Protein AF-U1RC58-F1 (afdb_monomer)

Solvent-accessible surface area (backbone atoms only — not comparable to full-atom values): 16727 Å² total; per-residue (Å²): 104,59,61,59,49,18,21,49,26,63,79,44,88,47,71,69,26,48,52,45,23,48,59,27,56,78,76,34,98,71,71,61,70,59,41,79,72,44,80,43,88,99,41,34,39,33,22,31,42,93,92,22,48,35,38,40,24,36,64,66,48,36,38,78,73,60,67,22,67,69,53,67,73,55,49,52,53,38,49,56,34,44,59,49,57,26,51,50,30,36,33,26,36,30,66,76,84,83,70,71,95,79,72,99,66,81,96,76,74,68,80,90,69,61,68,39,39,60,76,46,72,49,77,49,65,90,74,80,60,86,60,41,33,59,30,48,49,52,33,46,76,70,71,43,86,74,68,48,80,38,62,47,52,59,50,27,46,46,50,53,28,61,70,33,70,41,58,71,90,39,53,43,43,59,40,50,51,71,48,48,24,50,54,48,51,51,47,38,72,75,68,44,74,38,75,33,77,41,40,41,65,60,32,20,61,22,16,40,52,15,46,76,48,53,32,4,33,10,32,56,85,31,37,70,59,15,44,72,36,22,81,40,70,32,77,54,93,51,57,54,56,57,49,47,51,53,52,45,52,55,52,49,52,52,47,51,52,52,42,50,49,54,59,47,54,50,50,66,56,48,52,60,36,42,75,71,69,73,55,55,69,67,60,54,50,52,53,54,55,50,48,52,53,51,44,53,57,56,54,56,55,58,77,71,69,113

Nearest PDB structures (foldseek):
  7qbz-assembly1_A  TM=8.519E-01  e=1.017E-16  Sulfitobacter sp. NAS-14.1
  3sky-assembly1_A  TM=8.685E-01  e=1.017E-16  Archaeoglobus fulgidus DSM 4304
  5lbk-assembly2_B  TM=8.054E-01  e=1.986E-05  Arabidopsis thaliana
  7rd6-assembly1_A  TM=5.342E-01  e=5.001E-07  Saccharomyces cerevisiae
  5lbk-assembly1_A  TM=7.406E-01  e=3.124E-05  Arabidopsis thaliana

pLDDT: mean 86.18, std 12.68, range [33.38, 96.88]

InterPro domains:
  IPR001757 P-type ATPase [TIGR01494] (118-283)
  IPR023214 HAD superfamily [G3DSA:3.40.50.1000] (101-269)
  IPR023299 P-type ATPase, cytoplasmic domain N [G3DSA:3.40.1110.10] (1-100)
  IPR023299 P-type ATPase, cytoplasmic domain N [SSF81660] (2-129)
  IPR036412 HAD-like superfamily [SSF56784] (72-300)

Sequence (306 aa):
ALRLAGAVESASEHPVAAAITKAARERLDALPAVTGFSNHEGRGVSGTVEGRRVAVGRPGWLADEMGVEVPEALSAAVEEAQDSGATAVVVAVSAADTTDATDTVEAGADADKEPLQAVAVLVVRDTVRSSSRAAVAALRELGIRPVLLTGDNARAAEHVAAQVGIDAAEVRAEVLPTDKRDVVAALQAEGAVVGMVGDGVNDAAALAQAGTQGLGLAMGSGADVAIEAADITLVRTDLDAAVAAVRVSRATLRIIRQNLFWAFAYNVAAIPLAAAGLLNPMIAGAAMAASSVIVVTNSLRLRRAG

Foldseek 3Di:
DLLQLLQLLVPPPDPVSVVSVVVSVVVDVDRFHWAPWDDDPPFWIWTAGPLKTKIKGDPCCCVPPQVEDDDPVQVVVCVVLVLLVWHKIWMWIFDDPPPPPDDDDDPDDDSSPGRTYTDHIDTHDDDDDPCQLVLCVLCVVVVHQDAAEELGDLNNQVSVCVVNVHDSVRYHYNAFLVRLLVVLVVCVVVVDQDEDEDAEPSCLNNQLSSVVRHWREYELNGDPSSVVSGPYYDPDPDSVSVSLVVQLVVLQVVLVVVLVCLVVVLVVVVVVCVVVVNDDPVVNVVSVVVSVVVSVVSNCVSVVSD

Organism: NCBI:txid1227262

Mean predicted aligned error: 10.47 Å

Structure (mmCIF, N/CA/C/O backbone):
data_AF-U1RC58-F1
#
_entry.id   AF-U1RC58-F1
#
loop_
_atom_site.group_PDB
_atom_site.id
_atom_site.type_symbol
_atom_site.label_atom_id
_atom_site.label_alt_id
_atom_site.label_comp_id
_atom_site.label_asym_id
_atom_site.label_entity_id
_atom_site.label_seq_id
_atom_site.pdbx_PDB_ins_code
_atom_site.Cartn_x
_atom_site.Cartn_y
_atom_site.Cartn_z
_atom_site.occupancy
_atom_site.B_iso_or_equiv
_atom_site.auth_seq_id
_atom_site.auth_comp_id
_atom_site.auth_asym_id
_atom_site.auth_atom_id
_atom_site.pdbx_PDB_model_num
ATOM 1 N N . ALA A 1 1 ? -26.376 5.751 18.240 1.00 86.69 1 ALA A N 1
ATOM 2 C CA . ALA A 1 1 ? -25.081 5.101 18.535 1.00 86.69 1 ALA A CA 1
ATOM 3 C C . ALA A 1 1 ? -23.886 6.002 18.215 1.00 86.69 1 ALA A C 1
ATOM 5 O O . ALA A 1 1 ? -23.238 6.436 19.154 1.00 86.69 1 ALA A O 1
ATOM 6 N N . LEU A 1 2 ? -23.625 6.358 16.945 1.00 92.50 2 LEU A N 1
ATOM 7 C CA . LEU A 1 2 ? -22.418 7.115 16.553 1.00 92.50 2 LEU A CA 1
ATOM 8 C C . LEU A 1 2 ? -22.227 8.457 17.288 1.00 92.50 2 LEU A C 1
ATOM 10 O O . LEU A 1 2 ? -21.108 8.775 17.661 1.00 92.50 2 LEU A O 1
ATOM 14 N N . ARG A 1 3 ? -23.304 9.213 17.548 1.00 93.81 3 ARG A N 1
ATOM 15 C CA . ARG A 1 3 ? -23.253 10.459 18.341 1.00 93.81 3 ARG A CA 1
ATOM 16 C C . ARG A 1 3 ? -22.708 10.244 19.756 1.00 93.81 3 ARG A C 1
ATOM 18 O O . ARG A 1 3 ? -21.831 10.979 20.186 1.00 93.81 3 ARG A O 1
ATOM 25 N N 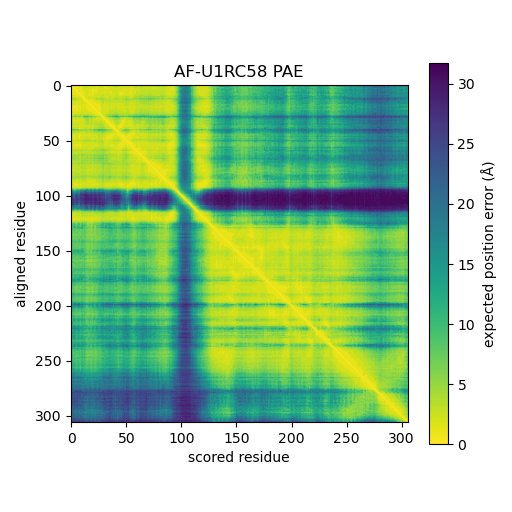. LEU A 1 4 ? -23.229 9.236 20.457 1.00 93.62 4 LEU A N 1
ATOM 26 C CA . LEU A 1 4 ? -22.849 8.916 21.837 1.00 93.62 4 LEU A CA 1
ATOM 27 C C . LEU A 1 4 ? -21.439 8.323 21.896 1.00 93.62 4 LEU A C 1
ATOM 29 O O . LEU A 1 4 ? -20.623 8.757 22.700 1.00 93.62 4 LEU A O 1
ATOM 33 N N . ALA A 1 5 ? -21.136 7.389 20.991 1.00 93.56 5 ALA A N 1
ATOM 34 C CA . ALA A 1 5 ? -19.808 6.799 20.878 1.00 93.56 5 ALA A CA 1
ATOM 35 C C . ALA A 1 5 ? -18.749 7.855 20.539 1.00 93.56 5 ALA A C 1
ATOM 37 O O . ALA A 1 5 ? -17.744 7.946 21.226 1.00 93.56 5 ALA A O 1
ATOM 38 N N . GLY A 1 6 ? -19.003 8.711 19.543 1.00 93.62 6 GLY A N 1
ATOM 39 C CA . GLY A 1 6 ? -18.095 9.796 19.173 1.00 93.62 6 GLY A CA 1
ATOM 40 C C . GLY A 1 6 ? -17.870 10.810 20.293 1.00 93.62 6 GLY A C 1
ATOM 41 O O . GLY A 1 6 ? -16.772 11.340 20.406 1.00 93.62 6 GLY A O 1
ATOM 42 N N . ALA A 1 7 ? -18.871 11.060 21.141 1.00 94.38 7 ALA A N 1
ATOM 43 C CA . ALA A 1 7 ? -18.716 11.918 22.312 1.00 94.38 7 ALA A CA 1
ATOM 44 C C . ALA A 1 7 ? -17.798 11.295 23.377 1.00 94.38 7 ALA A C 1
ATOM 46 O O . ALA A 1 7 ? -16.857 11.956 23.810 1.00 94.38 7 ALA A O 1
ATOM 47 N N . VAL A 1 8 ? -18.012 10.026 23.755 1.00 94.31 8 VAL A N 1
ATOM 48 C CA . VAL A 1 8 ? -17.144 9.338 24.733 1.00 94.31 8 VAL A CA 1
ATOM 49 C C . VAL A 1 8 ? -15.723 9.172 24.196 1.00 94.31 8 VAL A C 1
ATOM 51 O O . VAL A 1 8 ? -14.759 9.476 24.894 1.00 94.31 8 VAL A O 1
ATOM 54 N N . GLU A 1 9 ? -15.588 8.748 22.941 1.00 94.62 9 GLU A N 1
ATOM 55 C CA . GLU A 1 9 ? -14.293 8.527 22.288 1.00 94.62 9 GLU A CA 1
ATOM 56 C C . GLU A 1 9 ? -13.515 9.832 22.059 1.00 94.62 9 GLU A C 1
ATOM 58 O O . GLU A 1 9 ? -12.294 9.801 21.932 1.00 94.62 9 GLU A O 1
ATOM 63 N N . SER A 1 10 ? -14.176 10.998 22.071 1.00 93.19 10 SER A N 1
ATOM 64 C CA . SER A 1 10 ? -13.496 12.291 21.900 1.00 93.19 10 SER A CA 1
ATOM 65 C C . SER A 1 10 ? -12.534 12.650 23.037 1.00 93.19 10 SER A C 1
ATOM 67 O O . SER A 1 10 ? -11.681 13.518 22.849 1.00 93.19 10 SER A O 1
ATOM 69 N N . ALA A 1 11 ? -12.661 11.987 24.190 1.00 90.50 11 ALA A N 1
ATOM 70 C CA . ALA A 1 11 ? -11.767 12.126 25.337 1.00 90.50 11 ALA A CA 1
ATOM 71 C C . ALA A 1 11 ? -10.626 11.085 25.355 1.00 90.50 11 ALA A C 1
ATOM 73 O O . ALA A 1 11 ? -9.801 11.104 26.266 1.00 90.50 11 ALA A O 1
ATOM 74 N N . SER A 1 12 ? -10.568 10.182 24.370 1.00 90.56 12 SER A N 1
ATOM 75 C CA . SER A 1 12 ? -9.564 9.120 24.260 1.00 90.56 12 SER A CA 1
ATOM 76 C C . SER A 1 12 ? -8.507 9.445 23.203 1.00 90.56 12 SER A C 1
ATOM 78 O O . SER A 1 12 ? -8.809 9.966 22.131 1.00 90.5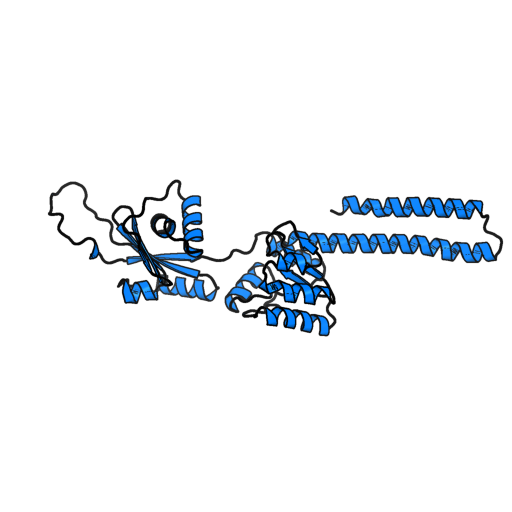6 12 SER A O 1
ATOM 80 N N . GLU A 1 13 ? -7.252 9.093 23.486 1.00 87.62 13 GLU A N 1
ATOM 81 C CA . GLU A 1 13 ? -6.116 9.280 22.568 1.00 87.62 13 GLU A CA 1
ATOM 82 C C . GLU A 1 13 ? -5.881 8.066 21.649 1.00 87.62 13 GLU A C 1
ATOM 84 O O . GLU A 1 13 ? -4.969 8.062 20.821 1.00 87.62 13 GLU A O 1
ATOM 89 N N . HIS A 1 14 ? -6.693 7.011 21.775 1.00 86.25 14 HIS A N 1
ATOM 90 C CA . HIS A 1 14 ? -6.504 5.783 21.007 1.00 86.25 14 HIS A CA 1
ATOM 91 C C . HIS A 1 14 ? -6.803 5.995 19.502 1.00 86.25 14 HIS A C 1
ATOM 93 O O . HIS A 1 14 ? -7.794 6.644 19.162 1.00 86.25 14 HIS A O 1
ATOM 99 N N . PRO A 1 15 ? -6.047 5.394 18.557 1.00 85.62 15 PRO A N 1
ATOM 100 C CA . PRO A 1 15 ? -6.290 5.569 17.116 1.00 85.62 15 PRO A CA 1
ATOM 101 C C . PRO A 1 15 ? -7.714 5.204 16.657 1.00 85.62 15 PRO A C 1
ATOM 103 O O . PRO A 1 15 ? -8.308 5.895 15.829 1.00 85.62 15 PRO A O 1
ATOM 106 N N . VAL A 1 16 ? -8.297 4.147 17.235 1.00 87.56 16 VAL A N 1
ATOM 107 C CA . VAL A 1 16 ? -9.701 3.749 16.990 1.00 87.56 16 VAL A CA 1
ATOM 108 C C . VAL A 1 16 ? -10.674 4.839 17.459 1.00 87.56 16 VAL A C 1
ATOM 110 O O . VAL A 1 16 ? -11.617 5.168 16.739 1.00 87.56 16 VAL A O 1
ATOM 113 N N . ALA A 1 17 ? -10.405 5.455 18.613 1.00 89.94 17 ALA A N 1
ATOM 114 C CA . ALA A 1 17 ? -11.200 6.550 19.157 1.00 89.94 17 ALA A CA 1
ATOM 115 C C . ALA A 1 17 ? -11.148 7.785 18.253 1.00 89.94 17 ALA A C 1
ATOM 117 O O . ALA A 1 17 ? -12.179 8.389 17.943 1.00 89.94 17 ALA A O 1
ATOM 118 N N . ALA A 1 18 ? -9.954 8.117 17.752 1.00 89.62 18 ALA A N 1
ATOM 119 C CA . ALA A 1 18 ? -9.755 9.204 16.802 1.00 89.62 18 ALA A CA 1
ATOM 120 C C . ALA A 1 18 ? -10.550 8.975 15.504 1.00 89.62 18 ALA A C 1
ATOM 122 O O . ALA A 1 18 ? -11.193 9.902 15.005 1.00 89.62 18 ALA A O 1
ATOM 123 N N . ALA A 1 19 ? -10.572 7.741 14.986 1.00 90.75 19 ALA A N 1
ATOM 124 C CA . ALA A 1 19 ? -11.346 7.383 13.799 1.00 90.75 19 ALA A CA 1
ATOM 125 C C . ALA A 1 19 ? -12.864 7.523 14.022 1.00 90.75 19 ALA A C 1
ATOM 127 O O . ALA A 1 19 ? -13.554 8.132 13.199 1.00 90.75 19 ALA A O 1
ATOM 128 N N . ILE A 1 20 ? -13.384 7.025 15.150 1.00 93.00 20 ILE A N 1
ATOM 129 C CA . ILE A 1 20 ? -14.810 7.134 15.506 1.00 93.00 20 ILE A CA 1
ATOM 130 C C . ILE A 1 20 ? -15.205 8.600 15.716 1.00 93.00 20 ILE A C 1
ATOM 132 O O . ILE A 1 20 ? -16.214 9.053 15.173 1.00 93.00 20 ILE A O 1
ATOM 136 N N . THR A 1 21 ? -14.390 9.362 16.447 1.00 93.06 21 THR A N 1
ATOM 137 C CA . THR A 1 21 ? -14.612 10.789 16.718 1.00 93.06 21 THR A CA 1
ATOM 138 C C . THR A 1 21 ? -14.623 11.602 15.428 1.00 93.06 21 THR A C 1
ATOM 140 O O . THR A 1 21 ? -15.511 12.433 15.230 1.00 93.06 21 THR A O 1
ATOM 143 N N . LYS A 1 22 ? -13.676 11.342 14.518 1.00 91.62 22 LYS A N 1
ATOM 144 C CA . LYS A 1 22 ? -13.635 11.975 13.195 1.00 91.62 22 LYS A CA 1
ATOM 145 C C . LYS A 1 22 ? -14.909 11.673 12.403 1.00 91.62 22 LYS A C 1
ATOM 147 O O . LYS A 1 22 ? -15.577 12.605 11.966 1.00 91.62 22 LYS A O 1
ATOM 152 N N . ALA A 1 23 ? -15.290 10.400 12.292 1.00 91.88 23 ALA A N 1
ATOM 153 C CA . ALA A 1 23 ? -16.496 9.993 11.570 1.00 91.88 23 ALA A CA 1
ATOM 154 C C . ALA A 1 23 ? -17.784 10.577 12.179 1.00 91.88 23 ALA A C 1
ATOM 156 O O . ALA A 1 23 ? -18.748 10.850 11.461 1.00 91.88 23 ALA A O 1
ATOM 157 N N . ALA A 1 24 ? -17.820 10.766 13.501 1.00 93.12 24 ALA A N 1
ATOM 158 C CA . ALA A 1 24 ? -18.938 11.401 14.181 1.00 93.12 24 ALA A CA 1
ATOM 159 C C . ALA A 1 24 ? -19.001 12.908 13.876 1.00 93.12 24 ALA A C 1
ATOM 161 O O . ALA A 1 24 ? -20.071 13.390 13.523 1.00 93.12 24 ALA A O 1
ATOM 162 N N . ARG A 1 25 ? -17.872 13.631 13.923 1.00 92.81 25 ARG A N 1
ATOM 163 C CA . ARG A 1 25 ? -17.791 15.068 13.579 1.00 92.81 25 ARG A CA 1
ATOM 164 C C . ARG A 1 25 ? -18.089 15.365 12.109 1.00 92.81 25 ARG A C 1
ATOM 166 O O . ARG A 1 25 ? -18.620 16.418 11.799 1.00 92.81 25 ARG A O 1
ATOM 173 N N . GLU A 1 26 ? -17.762 14.453 11.198 1.00 91.69 26 GLU A N 1
ATOM 174 C CA . GLU A 1 26 ? -18.082 14.620 9.772 1.00 91.69 26 GLU A CA 1
ATOM 175 C C . GLU A 1 26 ? -19.586 14.496 9.480 1.00 91.69 26 GLU A C 1
ATOM 177 O O . GLU A 1 26 ? -20.066 15.012 8.474 1.00 91.69 26 GLU A O 1
ATOM 182 N N . ARG A 1 27 ? -20.336 13.798 10.343 1.00 91.56 27 ARG A N 1
ATOM 183 C CA . ARG A 1 27 ? -21.776 13.539 10.167 1.00 91.56 27 ARG A CA 1
ATOM 184 C C . ARG A 1 27 ? -22.668 14.361 11.094 1.00 91.56 27 ARG A C 1
ATOM 186 O O . ARG A 1 27 ? -23.882 14.353 10.908 1.00 91.56 27 ARG A O 1
ATOM 193 N N . LEU A 1 28 ? -22.096 14.991 12.116 1.00 89.75 28 LEU A N 1
ATOM 194 C CA . LEU A 1 28 ? -22.812 15.693 13.177 1.00 89.75 28 LEU A CA 1
ATOM 195 C C . LEU A 1 28 ? -22.171 17.063 13.392 1.00 89.75 28 LEU A C 1
ATOM 197 O O . LEU A 1 28 ? -20.958 17.147 13.554 1.00 89.75 28 LEU A O 1
ATOM 201 N N . ASP A 1 29 ? -22.990 18.111 13.480 1.00 80.38 29 ASP A N 1
ATOM 202 C CA . ASP A 1 29 ? -22.503 19.487 13.648 1.00 80.38 29 ASP A CA 1
ATOM 203 C C . ASP A 1 29 ? -21.750 19.706 14.972 1.00 80.38 29 ASP A C 1
ATOM 205 O O . ASP A 1 29 ? -20.793 20.477 15.035 1.00 80.38 29 ASP A O 1
ATOM 209 N N . ALA A 1 30 ? -22.165 19.020 16.044 1.00 88.44 30 ALA A N 1
ATOM 210 C CA . ALA A 1 30 ? -21.524 19.089 17.353 1.00 88.44 30 ALA A CA 1
ATOM 211 C C . ALA A 1 30 ? -21.634 17.760 18.109 1.00 88.44 30 ALA A C 1
ATOM 213 O O . ALA A 1 30 ? -22.655 17.067 18.049 1.00 88.44 30 ALA A O 1
ATOM 214 N N . LEU A 1 31 ? -20.584 17.429 18.865 1.00 90.88 31 LEU A N 1
ATOM 215 C CA . LEU A 1 31 ? -20.596 16.304 19.795 1.00 90.88 31 LEU A CA 1
ATOM 216 C C . LEU A 1 31 ? -20.994 16.793 21.195 1.00 90.88 31 LEU A C 1
ATOM 218 O O . LEU A 1 31 ? -20.469 17.815 21.642 1.00 90.88 31 LEU A O 1
ATOM 222 N N . PRO A 1 32 ? -21.911 16.096 21.889 1.00 91.94 32 PRO A N 1
ATOM 223 C CA . PRO A 1 32 ? -22.248 16.421 23.270 1.00 91.94 32 PRO A CA 1
ATOM 224 C C . PRO A 1 32 ? -21.037 16.238 24.196 1.00 91.94 32 PRO A C 1
ATOM 226 O O . PRO A 1 32 ? -20.140 15.443 23.917 1.00 91.94 32 PRO A O 1
ATOM 229 N N . ALA A 1 33 ? -21.020 16.975 25.308 1.00 91.56 33 ALA A N 1
ATOM 230 C CA . ALA A 1 33 ? -19.973 16.843 26.313 1.00 91.56 33 ALA A CA 1
ATOM 231 C C . ALA A 1 33 ? -20.064 15.484 27.025 1.00 91.56 33 ALA A C 1
ATOM 233 O O . ALA A 1 33 ? -21.160 15.001 27.320 1.00 91.56 33 ALA A O 1
ATOM 234 N N . VAL A 1 34 ? -18.903 14.901 27.322 1.00 94.06 34 VAL A N 1
ATOM 235 C CA . VAL A 1 34 ? -18.779 13.700 28.150 1.00 94.06 34 VAL A CA 1
ATOM 236 C C . VAL A 1 34 ? -18.422 14.095 29.582 1.00 94.06 34 VAL A C 1
ATOM 238 O O . VAL A 1 34 ? -17.553 14.937 29.810 1.00 94.06 34 VAL A O 1
ATOM 241 N N . THR A 1 35 ? -19.089 13.485 30.557 1.00 92.56 35 THR A N 1
ATOM 242 C CA . THR A 1 35 ? -18.748 13.578 31.983 1.00 92.56 35 THR A CA 1
ATOM 243 C C . THR A 1 35 ? -18.430 12.189 32.528 1.00 92.56 35 THR A C 1
ATOM 245 O O . THR A 1 35 ? -18.830 11.183 31.946 1.00 92.56 35 THR A O 1
ATOM 248 N N . GLY A 1 36 ? -17.658 12.107 33.617 1.00 89.44 36 GLY A N 1
ATOM 249 C CA . GLY A 1 36 ? -17.302 10.814 34.219 1.00 89.44 36 GLY A CA 1
ATOM 250 C C . GLY A 1 36 ? -16.531 9.881 33.277 1.00 89.44 36 GLY A C 1
ATOM 251 O O . GLY A 1 36 ? -16.715 8.669 33.334 1.00 89.44 36 GLY A O 1
ATOM 252 N N . PHE A 1 37 ? -15.714 10.440 32.376 1.00 94.12 37 PHE A N 1
ATOM 253 C CA . PHE A 1 37 ? -14.909 9.650 31.448 1.00 94.12 37 PHE A CA 1
ATOM 254 C C . PHE A 1 37 ? -13.943 8.730 32.204 1.00 94.12 37 PHE A C 1
ATOM 256 O O . PHE A 1 37 ? -13.243 9.160 33.122 1.00 94.12 37 PHE A O 1
ATOM 263 N N . SER A 1 38 ? -13.886 7.474 31.776 1.00 93.38 38 SER A N 1
ATOM 264 C CA . SER A 1 38 ? -12.958 6.467 32.270 1.00 93.38 38 SER A CA 1
ATOM 265 C C . SER A 1 38 ? -12.400 5.665 31.099 1.00 93.38 38 SER A C 1
ATOM 267 O O . SER A 1 38 ? -13.147 5.195 30.235 1.00 93.38 38 SER A O 1
ATOM 269 N N . ASN A 1 39 ? -11.077 5.528 31.076 1.00 92.06 39 ASN A N 1
ATOM 270 C CA . ASN A 1 39 ? -10.353 4.730 30.098 1.00 92.06 39 ASN A CA 1
ATOM 271 C C . ASN A 1 39 ? -9.970 3.385 30.726 1.00 92.06 39 ASN A C 1
ATOM 273 O O . ASN A 1 39 ? -9.282 3.349 31.746 1.00 92.06 39 ASN A O 1
ATOM 277 N N . HIS A 1 40 ? -10.396 2.289 30.104 1.00 89.69 40 HIS A N 1
ATOM 278 C CA . HIS A 1 40 ? -10.090 0.926 30.522 1.00 89.69 40 HIS A CA 1
ATOM 279 C C . HIS A 1 40 ? -9.038 0.366 29.573 1.00 89.69 40 HIS A C 1
ATOM 281 O O . HIS A 1 40 ? -9.367 -0.159 28.506 1.00 89.69 40 HIS A O 1
ATOM 287 N N . GLU A 1 41 ? -7.769 0.502 29.961 1.00 83.19 41 GLU A N 1
ATOM 288 C CA . GLU A 1 41 ? -6.609 0.178 29.123 1.00 83.19 41 GLU A CA 1
ATOM 289 C C . GLU A 1 41 ? -6.758 -1.165 28.391 1.00 83.19 41 GLU A C 1
ATOM 291 O O . GLU A 1 41 ? -7.018 -2.211 28.989 1.00 83.19 41 GLU A O 1
ATOM 296 N N . GLY A 1 42 ? -6.635 -1.121 27.061 1.00 79.56 42 GLY A N 1
ATOM 297 C CA . GLY A 1 42 ? -6.714 -2.293 26.184 1.00 79.56 42 GLY A CA 1
ATOM 298 C C . GLY A 1 42 ? -8.112 -2.902 25.998 1.00 79.56 42 GLY A C 1
ATOM 299 O O . GLY A 1 42 ? -8.250 -3.854 25.224 1.00 79.56 42 GLY A O 1
ATOM 300 N N . ARG A 1 43 ? -9.148 -2.370 26.661 1.00 88.75 43 ARG A N 1
ATOM 301 C CA . ARG A 1 43 ? -10.503 -2.944 26.693 1.00 88.75 43 ARG A CA 1
ATOM 302 C C . ARG A 1 43 ? -11.565 -2.025 26.094 1.00 88.75 43 ARG A C 1
ATOM 304 O O . ARG A 1 43 ? -12.333 -2.480 25.242 1.00 88.75 43 ARG A O 1
ATOM 311 N N . GLY A 1 44 ? -11.590 -0.755 26.491 1.00 91.44 44 GLY A N 1
ATOM 312 C CA . GLY A 1 44 ? -12.593 0.203 26.029 1.00 91.44 44 GLY A CA 1
ATOM 313 C C . GLY A 1 44 ? -12.623 1.499 26.832 1.00 91.44 44 GLY A C 1
ATOM 314 O O . GLY A 1 44 ? -11.778 1.747 27.686 1.00 91.44 44 GLY A O 1
ATOM 315 N N . VAL A 1 45 ? -13.622 2.326 26.559 1.00 94.69 45 VAL A N 1
ATOM 316 C CA . VAL A 1 45 ? -13.880 3.594 27.241 1.00 94.69 45 VAL A CA 1
ATOM 317 C C . VAL A 1 45 ? -15.321 3.649 27.724 1.00 94.69 45 VAL A C 1
ATOM 319 O O . VAL A 1 45 ? -16.223 3.063 27.122 1.00 94.69 45 VAL A O 1
ATOM 322 N N . SER A 1 46 ? -15.556 4.373 28.811 1.00 94.75 46 SER A N 1
ATOM 323 C CA . SER A 1 46 ? -16.896 4.615 29.340 1.00 94.75 46 SER A CA 1
ATOM 324 C C . SER A 1 46 ? -17.060 6.056 29.801 1.00 94.75 46 SER A C 1
ATOM 326 O O . SER A 1 46 ? -16.092 6.700 30.196 1.00 94.75 46 SER A O 1
ATOM 328 N N . GLY A 1 47 ? -18.288 6.554 29.799 1.00 93.81 47 GLY A N 1
ATOM 329 C CA . GLY A 1 47 ? -18.629 7.858 30.352 1.00 93.81 47 GLY A CA 1
ATOM 330 C C . GLY A 1 47 ? -20.124 8.124 30.270 1.00 93.81 47 GLY A C 1
ATOM 331 O O . GLY A 1 47 ? -20.894 7.285 29.801 1.00 93.81 47 GLY A O 1
ATOM 332 N N . THR A 1 48 ? -20.530 9.308 30.703 1.00 92.81 48 THR A N 1
ATOM 333 C CA . THR A 1 48 ? -21.919 9.758 30.647 1.00 92.81 48 THR A CA 1
ATOM 334 C C . THR A 1 48 ? -22.061 10.838 29.587 1.00 92.81 48 THR A C 1
ATOM 336 O O . THR A 1 48 ? -21.314 11.816 29.567 1.00 92.81 48 THR A O 1
ATOM 339 N N . VAL A 1 49 ? -23.031 10.656 28.696 1.00 92.31 49 VAL A N 1
ATOM 340 C CA . VAL A 1 49 ? -23.340 11.577 27.602 1.00 92.31 49 VAL A CA 1
ATOM 341 C C . VAL A 1 49 ? -24.843 11.807 27.599 1.00 92.31 49 VAL A C 1
ATOM 343 O O . VAL A 1 49 ? -25.611 10.853 27.524 1.00 92.31 49 VAL A O 1
ATOM 346 N N . GLU A 1 50 ? -25.269 13.069 27.692 1.00 89.44 50 GLU A N 1
ATOM 347 C CA . GLU A 1 50 ? -26.698 13.442 27.723 1.00 89.44 50 GLU A CA 1
ATOM 348 C C . GLU A 1 50 ? -27.487 12.705 28.824 1.00 89.44 50 GLU A C 1
ATOM 350 O O . GLU A 1 50 ? -28.607 12.255 28.608 1.00 89.44 50 GLU A O 1
ATOM 355 N N . GLY A 1 51 ? -26.874 12.534 30.002 1.00 85.69 51 GLY A N 1
ATOM 356 C CA . GLY A 1 51 ?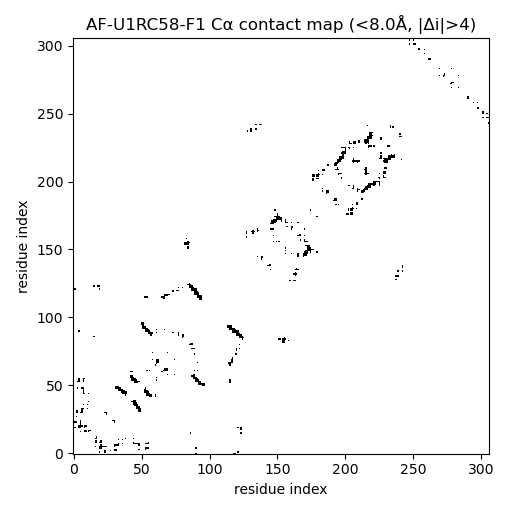 -27.481 11.831 31.139 1.00 85.69 51 GLY A CA 1
ATOM 357 C C . GLY A 1 51 ? -27.498 10.303 31.020 1.00 85.69 51 GLY A C 1
ATOM 358 O O . GLY A 1 51 ? -27.912 9.637 31.959 1.00 85.69 51 GLY A O 1
ATOM 359 N N . ARG A 1 52 ? -27.011 9.729 29.913 1.00 90.38 52 ARG A N 1
ATOM 360 C CA . ARG A 1 52 ? -26.977 8.277 29.685 1.00 90.38 52 ARG A CA 1
ATOM 361 C C . ARG A 1 52 ? -25.571 7.732 29.853 1.00 90.38 52 ARG A C 1
ATOM 363 O O . ARG A 1 52 ? -24.616 8.323 29.344 1.00 90.38 52 ARG A O 1
ATOM 370 N N . ARG A 1 53 ? -25.442 6.575 30.501 1.00 91.81 53 ARG A N 1
ATOM 371 C CA . ARG A 1 53 ? -24.166 5.854 30.566 1.00 91.81 53 ARG A CA 1
ATOM 372 C C . ARG A 1 53 ? -23.886 5.225 29.211 1.00 91.81 53 ARG A C 1
ATOM 374 O O . ARG A 1 53 ? -24.769 4.624 28.604 1.00 91.81 53 ARG A O 1
ATOM 381 N N . VAL A 1 54 ? -22.659 5.376 28.736 1.00 94.69 54 VAL A N 1
ATOM 382 C CA . VAL A 1 54 ? -22.196 4.885 27.441 1.00 94.69 54 VAL A CA 1
ATOM 383 C C . VAL A 1 54 ? -20.868 4.170 27.652 1.00 94.69 54 VAL A C 1
ATOM 385 O O . VAL A 1 54 ? -19.965 4.708 28.291 1.00 94.69 54 VAL A O 1
ATOM 388 N N . ALA A 1 55 ? -20.739 2.973 27.091 1.00 95.06 55 ALA A N 1
ATOM 389 C CA . ALA A 1 55 ? -19.493 2.221 27.034 1.00 95.06 55 ALA A CA 1
ATOM 390 C C . ALA A 1 55 ? -19.197 1.825 25.583 1.00 95.06 55 ALA A C 1
ATOM 392 O O . ALA A 1 55 ? -20.094 1.396 24.857 1.00 95.06 55 ALA A O 1
ATOM 393 N N . VAL A 1 56 ? -17.947 1.982 25.153 1.00 96.06 56 VAL A N 1
ATOM 394 C CA . VAL A 1 56 ? -17.471 1.576 23.826 1.00 96.06 56 VAL A CA 1
ATOM 395 C C . VAL A 1 56 ? -16.227 0.725 23.999 1.00 96.06 56 VAL A C 1
ATOM 397 O O . VAL A 1 56 ? -15.253 1.168 24.598 1.00 96.06 56 VAL A O 1
ATOM 400 N N . GLY A 1 57 ? -16.243 -0.511 23.509 1.00 94.19 57 GLY A N 1
ATOM 401 C CA . GLY A 1 57 ? -15.095 -1.392 23.696 1.00 94.19 57 GLY A CA 1
ATOM 402 C C . GLY A 1 57 ? -15.260 -2.785 23.116 1.00 94.19 57 GLY A C 1
ATOM 403 O O . GLY A 1 57 ? -16.142 -3.048 22.297 1.00 94.19 57 GLY A O 1
ATOM 404 N N . ARG A 1 58 ? -14.366 -3.686 23.526 1.00 92.56 58 ARG A N 1
ATOM 405 C CA . ARG A 1 58 ? -14.369 -5.085 23.086 1.00 92.56 58 ARG A CA 1
ATOM 406 C C . ARG A 1 58 ? -15.587 -5.837 23.647 1.00 92.56 58 ARG A C 1
ATOM 408 O O . ARG A 1 58 ? -15.937 -5.605 24.804 1.00 92.56 58 ARG A O 1
ATOM 415 N N . PRO A 1 59 ? -16.175 -6.789 22.893 1.00 89.81 59 PRO A N 1
ATOM 416 C CA . PRO A 1 59 ? -17.326 -7.564 23.362 1.00 89.81 59 PRO A CA 1
ATOM 417 C C . PRO A 1 59 ? -17.078 -8.283 24.692 1.00 89.81 59 PRO A C 1
ATOM 419 O O . PRO A 1 59 ? -17.919 -8.205 25.577 1.00 89.81 59 PRO A O 1
ATOM 422 N N . GLY A 1 60 ? -15.906 -8.914 24.858 1.00 88.62 60 GLY A N 1
ATOM 423 C CA . GLY A 1 60 ? -15.563 -9.635 26.092 1.00 88.62 60 GLY A CA 1
ATOM 424 C C . GLY A 1 60 ? -15.545 -8.730 27.323 1.00 88.62 60 GLY A C 1
ATOM 425 O O . GLY A 1 60 ? -16.159 -9.049 28.326 1.00 88.62 60 GLY A O 1
ATOM 426 N N . TRP A 1 61 ? -14.957 -7.533 27.222 1.00 93.00 61 TRP A N 1
ATOM 427 C CA . TRP A 1 61 ? -14.975 -6.567 28.329 1.00 93.00 61 TRP A CA 1
ATOM 428 C C . TRP A 1 61 ? -16.397 -6.123 28.695 1.00 93.00 61 TRP A C 1
ATOM 430 O O . TRP A 1 61 ? -16.742 -6.026 29.873 1.00 93.00 61 TRP A O 1
ATOM 440 N N . LEU A 1 62 ? -17.239 -5.874 27.690 1.00 91.81 62 LEU A N 1
ATOM 441 C CA . LEU A 1 62 ? -18.623 -5.484 27.932 1.00 91.81 62 LEU A CA 1
ATOM 442 C C . LEU A 1 62 ? -19.425 -6.604 28.608 1.00 91.81 62 LEU A C 1
ATOM 444 O O . LEU A 1 62 ? -20.183 -6.317 29.530 1.00 91.81 62 LEU A O 1
ATOM 448 N N . ALA A 1 63 ? -19.234 -7.854 28.190 1.00 89.44 63 ALA A N 1
ATOM 449 C CA . ALA A 1 63 ? -19.919 -9.003 28.772 1.00 89.44 63 ALA A CA 1
ATOM 450 C C . ALA A 1 63 ? -19.409 -9.333 30.184 1.00 89.44 63 ALA A C 1
ATOM 452 O O . ALA A 1 63 ? -20.203 -9.427 31.119 1.00 89.44 63 ALA A O 1
ATOM 453 N N . ASP A 1 64 ? -18.091 -9.455 30.344 1.00 87.56 64 ASP A N 1
ATOM 454 C CA . ASP A 1 64 ? -17.467 -10.005 31.549 1.00 87.56 64 ASP A CA 1
ATOM 455 C C . ASP A 1 64 ? -17.406 -8.995 32.703 1.00 87.56 64 ASP A C 1
ATOM 457 O O . ASP A 1 64 ? -17.511 -9.375 33.869 1.00 87.56 64 ASP A O 1
ATOM 461 N N . GLU A 1 65 ? -17.235 -7.703 32.400 1.00 87.56 65 GLU A N 1
ATOM 462 C CA . GLU A 1 65 ? -16.993 -6.671 33.419 1.00 87.56 65 GLU A CA 1
ATOM 463 C C . GLU A 1 65 ? -18.105 -5.631 33.515 1.00 87.56 65 GLU A C 1
ATOM 465 O O . GLU A 1 65 ? -18.375 -5.120 34.601 1.00 87.56 65 GLU A O 1
ATOM 470 N N . MET A 1 66 ? -18.764 -5.320 32.397 1.00 86.25 66 MET A N 1
ATOM 471 C CA . MET A 1 66 ? -19.850 -4.333 32.367 1.00 86.25 66 MET A CA 1
ATOM 472 C C . MET A 1 66 ? -21.243 -4.979 32.428 1.00 86.25 66 MET A C 1
ATOM 474 O O . MET A 1 66 ? -22.238 -4.255 32.482 1.00 86.25 66 MET A O 1
ATOM 478 N N . GLY A 1 67 ? -21.323 -6.317 32.430 1.00 87.19 67 GLY A N 1
ATOM 479 C CA . GLY A 1 67 ? -22.575 -7.075 32.526 1.00 87.19 67 GLY A CA 1
ATOM 480 C C . GLY A 1 67 ? -23.510 -6.888 31.328 1.00 87.19 67 GLY A C 1
ATOM 481 O O . GLY A 1 67 ? -24.726 -7.003 31.475 1.00 87.19 67 GLY A O 1
ATOM 482 N N . VAL A 1 68 ? -22.965 -6.548 30.159 1.00 91.06 68 VAL A N 1
ATOM 483 C CA . VAL A 1 68 ? -23.734 -6.287 28.939 1.00 91.06 68 VAL A CA 1
ATOM 484 C C . VAL A 1 68 ? -23.923 -7.576 28.159 1.00 91.06 68 VAL A C 1
ATOM 486 O O . VAL A 1 68 ? -22.968 -8.149 27.638 1.00 91.06 68 VAL A O 1
ATOM 489 N N . GLU A 1 69 ? -25.173 -7.988 27.990 1.00 91.25 69 GLU A N 1
ATOM 490 C CA . GLU A 1 69 ? -25.507 -9.047 27.045 1.00 91.25 69 GLU A CA 1
ATOM 491 C C . GLU A 1 69 ? -25.370 -8.514 25.610 1.00 91.25 69 GLU A C 1
ATOM 493 O O . GLU A 1 69 ? -26.004 -7.522 25.236 1.00 91.25 69 GLU A O 1
ATOM 498 N N . VAL A 1 70 ? -24.508 -9.148 24.809 1.00 89.25 70 VAL A N 1
ATOM 499 C CA . VAL A 1 70 ? -24.310 -8.810 23.394 1.00 89.25 70 VAL A CA 1
ATOM 500 C C . VAL A 1 70 ? -25.193 -9.737 22.552 1.00 89.25 70 VAL A C 1
ATOM 502 O O . VAL A 1 70 ? -24.915 -10.934 22.497 1.00 89.25 70 VAL A O 1
ATOM 505 N N . PRO A 1 71 ? -26.244 -9.224 21.881 1.00 92.81 71 PRO A N 1
ATOM 506 C CA . PRO A 1 71 ? -27.114 -10.039 21.039 1.00 92.81 71 PRO A CA 1
ATOM 507 C C . PRO A 1 71 ? -26.345 -10.775 19.939 1.00 92.81 71 PRO A C 1
ATOM 509 O O . PRO A 1 71 ? -25.403 -10.222 19.367 1.00 92.81 71 PRO A O 1
ATOM 512 N N . GLU A 1 72 ? -26.815 -11.968 19.566 1.00 91.12 72 GLU A N 1
ATOM 513 C CA . GLU A 1 72 ? -26.194 -12.823 18.539 1.00 91.12 72 GLU A CA 1
ATOM 514 C C . GLU A 1 72 ? -25.946 -12.074 17.221 1.00 91.12 72 GLU A C 1
ATOM 516 O O . GLU A 1 72 ? -24.875 -12.186 16.635 1.00 91.12 72 GLU A O 1
ATOM 521 N N . ALA A 1 73 ? -26.879 -11.211 16.803 1.00 92.38 73 ALA A N 1
ATOM 522 C CA . ALA A 1 73 ? -26.718 -10.388 15.605 1.00 92.38 73 ALA A CA 1
ATOM 523 C C . ALA A 1 73 ? -25.520 -9.418 15.683 1.00 92.38 73 ALA A C 1
ATOM 525 O O . ALA A 1 73 ? -24.845 -9.191 14.679 1.00 92.38 73 ALA A O 1
ATOM 526 N N . LEU A 1 74 ? -25.240 -8.840 16.859 1.00 93.12 74 LEU A N 1
ATOM 527 C CA . LEU A 1 74 ? -24.075 -7.971 17.052 1.00 93.12 74 LEU A CA 1
ATOM 528 C C . LEU A 1 74 ? -22.790 -8.792 17.196 1.00 93.12 74 LEU A C 1
ATOM 530 O O . LEU A 1 74 ? -21.759 -8.361 16.690 1.00 93.12 74 LEU A O 1
ATOM 534 N N . SER A 1 75 ? -22.852 -9.970 17.825 1.00 92.31 75 SER A N 1
ATOM 535 C CA . SER A 1 75 ? -21.709 -10.893 17.890 1.00 92.31 75 SER A CA 1
ATOM 536 C C . SER A 1 75 ? -21.280 -11.338 16.492 1.00 92.31 75 SER A C 1
ATOM 538 O O . SER A 1 75 ? -20.114 -11.194 16.138 1.00 92.31 75 SER A O 1
ATOM 540 N N . ALA A 1 76 ? -22.234 -11.753 15.654 1.00 92.94 76 ALA A N 1
ATOM 541 C CA . ALA A 1 76 ? -21.979 -12.135 14.267 1.00 92.94 76 ALA A CA 1
ATOM 542 C C . ALA A 1 76 ? -21.374 -10.979 13.451 1.00 92.94 76 ALA A C 1
ATOM 544 O O . ALA A 1 76 ? -20.433 -11.187 12.691 1.00 92.94 76 ALA A O 1
ATOM 545 N N . ALA A 1 77 ? -21.852 -9.744 13.645 1.00 92.75 77 ALA A N 1
ATOM 546 C CA . ALA A 1 77 ? -21.284 -8.569 12.980 1.00 92.75 77 ALA A CA 1
ATOM 547 C C . ALA A 1 77 ? -19.852 -8.242 13.449 1.00 92.75 77 ALA A C 1
ATOM 549 O O . ALA A 1 77 ? -19.040 -7.751 12.663 1.00 92.75 77 ALA A O 1
ATOM 550 N N . VAL A 1 78 ? -19.530 -8.495 14.723 1.00 92.38 78 VAL A N 1
ATOM 551 C CA . VAL A 1 78 ? -18.157 -8.373 15.232 1.00 92.38 78 VAL A CA 1
ATOM 552 C C . VAL A 1 78 ? -17.259 -9.435 14.608 1.00 92.38 78 VAL A C 1
ATOM 554 O O . VAL A 1 78 ? -16.181 -9.087 14.132 1.00 92.38 78 VAL A O 1
ATOM 557 N N . GLU A 1 79 ? -17.705 -10.690 14.579 1.00 90.75 79 GLU A N 1
ATOM 558 C CA . GLU A 1 79 ? -16.968 -11.798 13.969 1.00 90.75 79 GLU A CA 1
ATOM 559 C C . GLU A 1 79 ? -16.717 -11.538 12.481 1.00 90.75 79 GLU A C 1
ATOM 561 O O . GLU A 1 79 ? -15.571 -11.564 12.052 1.00 90.75 79 GLU A O 1
ATOM 566 N N . GLU A 1 80 ? -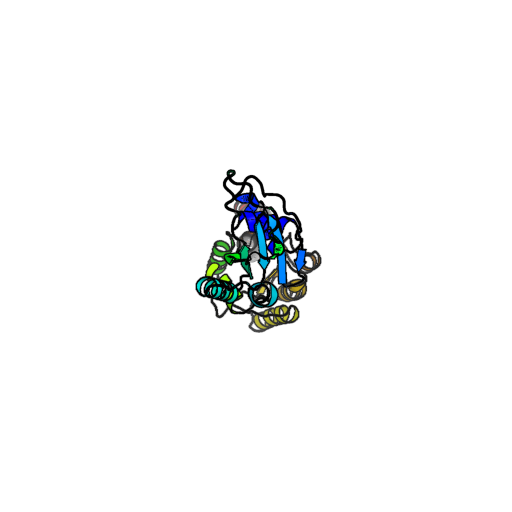17.732 -11.148 11.706 1.00 88.81 80 GLU A N 1
ATOM 567 C CA . GLU A 1 80 ? -17.587 -10.815 10.279 1.00 88.81 80 GLU A CA 1
ATOM 568 C C . GLU A 1 80 ? -16.583 -9.666 10.041 1.00 88.81 80 GLU A C 1
ATOM 570 O O . GLU A 1 80 ? -15.752 -9.687 9.119 1.00 88.81 80 GLU A O 1
ATOM 575 N N . ALA A 1 81 ? -16.625 -8.639 10.891 1.00 88.56 81 ALA A N 1
ATOM 576 C CA . ALA A 1 81 ? -15.697 -7.522 10.810 1.00 88.56 81 ALA A CA 1
ATOM 577 C C . ALA A 1 81 ? -14.256 -7.943 11.146 1.00 88.56 81 ALA A C 1
ATOM 579 O O . ALA A 1 81 ? -13.327 -7.570 10.426 1.00 88.56 81 ALA A O 1
ATOM 580 N N . GLN A 1 82 ? -14.064 -8.737 12.198 1.00 85.38 82 GLN A N 1
ATOM 581 C CA . GLN A 1 82 ? -12.752 -9.245 12.607 1.00 85.38 82 GLN A CA 1
ATOM 582 C C . GLN A 1 82 ? -12.186 -10.240 11.591 1.00 85.38 82 GLN A C 1
ATOM 584 O O . GLN A 1 82 ? -11.004 -10.173 11.252 1.00 85.38 82 GLN A O 1
ATOM 589 N N . ASP A 1 83 ? -13.043 -11.091 11.031 1.00 82.56 83 ASP A N 1
ATOM 590 C CA . ASP A 1 83 ? -12.707 -12.066 10.000 1.00 82.56 83 ASP A CA 1
ATOM 591 C C . ASP A 1 83 ? -12.210 -11.402 8.719 1.00 82.56 83 ASP A C 1
ATOM 593 O O . ASP A 1 83 ? -11.398 -11.973 8.000 1.00 82.56 83 ASP A O 1
ATOM 597 N N . SER A 1 84 ? -12.652 -10.179 8.444 1.00 79.50 84 SER A N 1
ATOM 598 C CA . SER A 1 84 ? -12.164 -9.378 7.323 1.00 79.50 84 SER A CA 1
ATOM 599 C C . SER A 1 84 ? -10.999 -8.455 7.700 1.00 79.50 84 SER A C 1
ATOM 601 O O . SER A 1 84 ? -10.595 -7.631 6.880 1.00 79.50 84 SER A O 1
ATOM 603 N N . GLY A 1 85 ? -10.454 -8.558 8.917 1.00 79.06 85 GLY A N 1
ATOM 604 C CA . GLY A 1 85 ? -9.313 -7.770 9.392 1.00 79.06 85 GLY A CA 1
ATOM 605 C C . GLY A 1 85 ? -9.642 -6.372 9.906 1.00 79.06 85 GLY A C 1
ATOM 606 O O . GLY A 1 85 ? -8.731 -5.590 10.168 1.00 79.06 85 GLY A O 1
ATOM 607 N N . ALA A 1 86 ? -10.921 -6.018 10.027 1.00 86.56 86 ALA A N 1
ATOM 608 C CA . ALA A 1 86 ? -11.308 -4.753 10.630 1.00 86.56 86 ALA A CA 1
ATOM 609 C C . ALA A 1 86 ? -11.310 -4.844 12.161 1.00 86.56 86 ALA A C 1
ATOM 611 O O . ALA A 1 86 ? -11.517 -5.899 12.758 1.00 86.56 86 ALA A O 1
ATOM 612 N N . THR A 1 87 ? -11.126 -3.699 12.810 1.00 88.19 87 THR A N 1
ATOM 613 C CA . THR A 1 87 ? -11.339 -3.578 14.251 1.00 88.19 87 THR A CA 1
ATOM 614 C C . THR A 1 87 ? -12.812 -3.294 14.508 1.00 88.19 87 THR A C 1
ATOM 616 O O . THR A 1 87 ? -13.335 -2.287 14.039 1.00 88.19 87 TH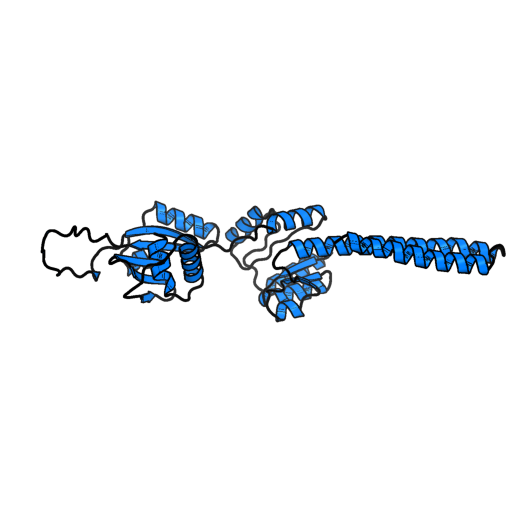R A O 1
ATOM 619 N N . ALA A 1 88 ? -13.483 -4.153 15.269 1.00 91.94 88 ALA A N 1
ATOM 620 C CA . ALA A 1 88 ? -14.868 -3.952 15.679 1.00 91.94 88 ALA A CA 1
ATOM 621 C C . ALA A 1 88 ? -14.958 -3.669 17.182 1.00 91.94 88 ALA A C 1
ATOM 623 O O . ALA A 1 88 ? -14.395 -4.405 17.994 1.00 91.94 88 ALA A O 1
ATOM 624 N N . VAL A 1 89 ? -15.680 -2.608 17.542 1.00 94.25 89 VAL A N 1
ATOM 625 C CA . VAL A 1 89 ? -16.023 -2.265 18.929 1.00 94.25 89 VAL A CA 1
ATOM 626 C C . VAL A 1 89 ? -17.535 -2.193 19.081 1.00 94.25 89 VAL A C 1
ATOM 628 O O . VAL A 1 89 ? -18.246 -1.763 18.174 1.00 94.25 89 VAL A O 1
ATOM 631 N N . VAL A 1 90 ? -18.043 -2.620 20.227 1.00 96.19 90 VAL A N 1
ATOM 632 C CA . VAL A 1 90 ? -19.471 -2.600 20.546 1.00 96.19 90 VAL A CA 1
ATOM 633 C C . VAL A 1 90 ? -19.774 -1.341 21.351 1.00 96.19 90 VAL A C 1
ATOM 635 O O . VAL A 1 90 ? -18.998 -0.944 22.218 1.00 96.19 90 VAL A O 1
ATOM 638 N N . VAL A 1 91 ? -20.905 -0.709 21.051 1.00 96.69 91 VAL A N 1
ATOM 639 C CA . VAL A 1 91 ? -21.439 0.443 21.779 1.00 96.69 91 VAL A CA 1
ATOM 640 C C . VAL A 1 91 ? -22.577 -0.045 22.658 1.00 96.69 91 VAL A C 1
ATOM 642 O O . VAL A 1 91 ? -23.569 -0.565 22.143 1.00 96.69 91 VAL A O 1
ATOM 645 N N . ALA A 1 92 ? -22.456 0.169 23.962 1.00 95.62 92 ALA A N 1
ATOM 646 C CA . ALA A 1 92 ? -23.490 -0.107 24.942 1.00 95.62 92 ALA A CA 1
ATOM 647 C C . ALA A 1 92 ? -23.979 1.190 25.593 1.00 95.62 92 ALA A C 1
ATOM 649 O O . ALA A 1 92 ? -23.185 2.094 25.858 1.00 95.62 92 ALA A O 1
ATOM 650 N N . VAL A 1 93 ? -25.289 1.308 25.813 1.00 94.50 93 VAL A N 1
ATOM 651 C CA . VAL A 1 93 ? -25.916 2.520 26.363 1.00 94.50 93 VAL A CA 1
ATOM 652 C C . VAL A 1 93 ? -26.975 2.137 27.394 1.00 94.50 93 VAL A C 1
ATOM 654 O O . VAL A 1 93 ? -27.675 1.146 27.199 1.00 94.50 93 VAL A O 1
ATOM 657 N N . SER A 1 94 ? -27.115 2.917 28.468 1.00 91.94 94 SER A N 1
ATOM 658 C CA . SER A 1 94 ? -28.220 2.760 29.422 1.00 91.94 94 SER A CA 1
ATOM 659 C C . SER A 1 94 ? -29.548 3.225 28.812 1.00 91.94 94 SER A C 1
ATOM 661 O O . SER A 1 94 ? -29.578 3.898 27.767 1.00 91.94 94 SER A O 1
ATOM 663 N N . ALA A 1 95 ? -30.666 2.865 29.441 1.00 80.94 95 ALA A N 1
ATOM 664 C CA . ALA A 1 95 ? -31.966 3.403 29.059 1.00 80.94 95 ALA A CA 1
ATOM 665 C C . ALA A 1 95 ? -31.948 4.944 29.132 1.00 80.94 95 ALA A C 1
ATOM 667 O O . ALA A 1 95 ? -31.123 5.549 29.813 1.00 80.94 95 ALA A O 1
ATOM 668 N N . ALA A 1 96 ? -32.783 5.600 28.324 1.00 65.25 96 ALA A N 1
ATOM 669 C CA . ALA A 1 96 ? -32.996 7.029 28.509 1.00 65.25 96 ALA A CA 1
ATOM 670 C C . ALA A 1 96 ? -33.921 7.202 29.713 1.00 65.25 96 ALA A C 1
ATOM 672 O O . ALA A 1 96 ? -34.935 6.509 29.789 1.00 65.25 96 ALA A O 1
ATOM 673 N N . ASP A 1 97 ? -33.578 8.126 30.602 1.00 51.59 97 ASP A N 1
ATOM 674 C CA . ASP A 1 97 ? -34.430 8.534 31.709 1.00 51.59 97 ASP A CA 1
ATOM 675 C C . ASP A 1 97 ? -35.692 9.184 31.109 1.00 51.59 97 ASP A C 1
ATOM 677 O O . ASP A 1 97 ? -35.707 10.363 30.753 1.00 51.59 97 ASP A O 1
ATOM 681 N N . THR A 1 98 ? -36.742 8.396 30.863 1.00 41.09 98 THR A N 1
ATOM 682 C CA . THR A 1 98 ? -38.077 8.912 30.536 1.00 41.09 98 THR A CA 1
ATOM 683 C C . THR A 1 98 ? -38.699 9.462 31.810 1.00 41.09 98 THR A C 1
ATOM 685 O O . THR A 1 98 ? -39.672 8.923 32.329 1.00 41.09 98 THR A O 1
ATOM 688 N N . THR A 1 99 ? -38.126 10.540 32.328 1.00 39.84 99 THR A N 1
ATOM 689 C CA . THR A 1 99 ? -38.828 11.451 33.220 1.00 39.84 99 THR A CA 1
ATOM 690 C C . THR A 1 99 ? -39.324 12.613 32.371 1.00 39.84 99 THR A C 1
ATOM 692 O O . THR A 1 99 ? -38.731 13.688 32.296 1.00 39.84 99 THR A O 1
ATOM 695 N N . ASP A 1 100 ? -40.453 12.371 31.695 1.00 35.53 100 ASP A N 1
ATOM 696 C CA . ASP A 1 100 ? -41.354 13.462 31.340 1.00 35.53 100 ASP A CA 1
ATOM 697 C C . ASP A 1 100 ? -41.605 14.265 32.619 1.00 35.53 100 ASP A C 1
ATOM 699 O O . ASP A 1 100 ? -41.923 13.721 33.679 1.00 35.53 100 ASP A O 1
ATOM 703 N N . ALA A 1 101 ? -41.383 15.570 32.522 1.00 39.34 101 ALA A N 1
ATOM 704 C CA . ALA A 1 101 ? -41.455 16.517 33.615 1.00 39.34 101 ALA A CA 1
ATOM 705 C C . ALA A 1 101 ? -42.898 16.703 34.118 1.00 39.34 101 ALA A C 1
ATOM 707 O O . ALA A 1 101 ? -43.496 17.744 33.886 1.00 39.34 101 ALA A O 1
ATOM 708 N N . THR A 1 102 ? -43.442 15.712 34.817 1.00 3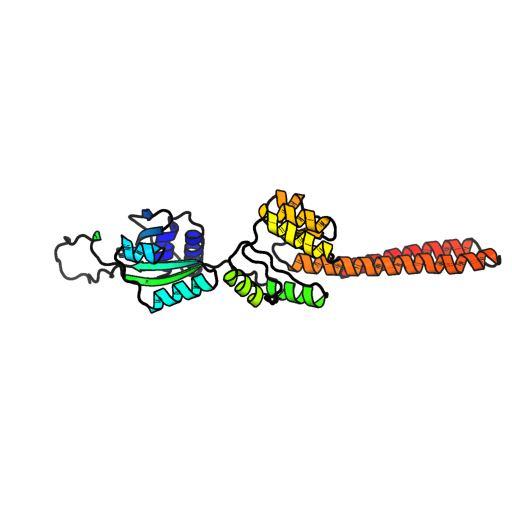4.94 102 THR A N 1
ATOM 709 C CA . THR A 1 102 ? -44.586 15.814 35.736 1.00 34.94 102 THR A CA 1
ATOM 710 C C . THR A 1 102 ? -44.662 14.514 36.525 1.00 34.94 102 THR A C 1
ATOM 712 O O . THR A 1 102 ? -45.455 13.641 36.210 1.00 34.94 102 THR A O 1
ATOM 715 N N . ASP A 1 103 ? -43.762 14.345 37.485 1.00 33.38 103 ASP A N 1
ATOM 716 C CA . ASP A 1 103 ? -44.116 13.912 38.836 1.00 33.38 103 ASP A CA 1
ATOM 717 C C . ASP A 1 103 ? -42.836 13.845 39.664 1.00 33.38 103 ASP A C 1
ATOM 719 O O . ASP A 1 103 ? -41.861 13.174 39.333 1.00 33.38 103 ASP A O 1
ATOM 723 N N . THR A 1 104 ? -42.824 14.617 40.745 1.00 38.22 104 THR A N 1
ATOM 724 C CA . THR A 1 104 ? -41.799 14.572 41.780 1.00 38.22 104 THR A CA 1
ATOM 725 C C . THR A 1 104 ? -41.826 13.198 42.439 1.00 38.22 104 THR A C 1
ATOM 727 O O . THR A 1 104 ? -42.570 12.985 43.396 1.00 38.22 104 THR A O 1
ATOM 730 N N . VAL A 1 105 ? -41.014 12.274 41.934 1.00 36.62 105 VAL A N 1
ATOM 731 C CA . VAL A 1 105 ? -40.614 11.067 42.654 1.00 36.62 105 VAL A CA 1
ATOM 732 C C . VAL A 1 105 ? -39.116 11.157 42.897 1.00 36.62 105 VAL A C 1
ATOM 734 O O . VAL A 1 105 ? -38.339 11.585 42.049 1.00 36.62 105 VAL A O 1
ATOM 737 N N . GLU A 1 106 ? -38.761 10.854 44.133 1.00 34.03 106 GLU A N 1
ATOM 738 C CA . GLU A 1 106 ? -37.468 11.042 44.768 1.00 34.03 106 GLU A CA 1
ATOM 739 C C . GLU A 1 106 ? -36.286 10.624 43.879 1.00 34.03 106 GLU A C 1
ATOM 741 O O . GLU A 1 106 ? -36.128 9.460 43.511 1.00 34.03 106 GLU A O 1
ATOM 746 N N . ALA A 1 107 ? -35.414 11.594 43.586 1.00 36.00 107 ALA A N 1
ATOM 747 C CA . ALA A 1 107 ? -34.081 11.373 43.040 1.00 36.00 107 ALA A CA 1
ATOM 748 C C . ALA A 1 107 ? -33.234 10.616 44.078 1.00 36.00 107 ALA A C 1
ATOM 750 O O . ALA A 1 107 ? -32.530 11.208 44.894 1.00 36.00 107 ALA A O 1
ATOM 751 N N . GLY A 1 108 ? -33.375 9.293 44.083 1.00 37.25 108 GLY A N 1
ATOM 752 C CA . GLY A 1 108 ? -32.712 8.384 45.015 1.00 37.25 108 GLY A CA 1
ATOM 753 C C . GLY A 1 108 ? -32.366 7.026 44.406 1.00 37.25 108 GLY A C 1
ATOM 754 O O . GLY A 1 108 ? -32.133 6.076 45.150 1.00 37.25 108 GLY A O 1
ATOM 755 N N . ALA A 1 109 ? -32.331 6.909 43.076 1.00 39.75 109 ALA A N 1
ATOM 756 C CA . ALA A 1 109 ? -31.855 5.713 42.394 1.00 39.75 109 ALA A CA 1
ATOM 757 C C . ALA A 1 109 ? -30.444 5.958 41.846 1.00 39.75 109 ALA A C 1
ATOM 759 O O . ALA A 1 109 ? -30.213 6.820 41.006 1.00 39.75 109 ALA A O 1
ATOM 760 N N . ASP A 1 110 ? -29.505 5.200 42.394 1.00 46.94 110 ASP A N 1
ATOM 761 C CA . ASP A 1 110 ? -28.106 5.047 42.008 1.00 46.94 110 ASP A CA 1
ATOM 762 C C . ASP A 1 110 ? -27.958 4.969 40.470 1.00 46.94 110 ASP A C 1
ATOM 764 O O . ASP A 1 110 ? -28.161 3.906 39.880 1.00 46.94 110 ASP A O 1
ATOM 768 N N . ALA A 1 111 ? -27.637 6.086 39.802 1.00 48.81 111 ALA A N 1
ATOM 769 C CA . ALA A 1 111 ? -27.475 6.148 38.340 1.00 48.81 111 ALA A CA 1
ATOM 770 C C . ALA A 1 111 ? -26.419 5.145 37.816 1.00 48.81 111 ALA A C 1
ATOM 772 O O . ALA A 1 111 ? -26.413 4.782 36.640 1.00 48.81 111 ALA A O 1
ATOM 773 N N . ASP A 1 112 ? -25.566 4.630 38.707 1.00 52.28 112 ASP A N 1
ATOM 774 C CA . ASP A 1 112 ? -24.590 3.573 38.445 1.00 52.28 112 ASP A CA 1
ATOM 775 C C . ASP A 1 112 ? -25.192 2.160 38.288 1.00 52.28 112 ASP A C 1
ATOM 777 O O . ASP A 1 112 ? -24.476 1.239 37.882 1.00 52.28 112 ASP A O 1
ATOM 781 N N . LYS A 1 113 ? -26.495 1.961 38.540 1.00 57.94 113 LYS A N 1
ATOM 782 C CA . LYS A 1 113 ? -27.159 0.641 38.485 1.00 57.94 113 LYS A CA 1
ATOM 783 C C . LYS A 1 113 ? -28.032 0.382 37.260 1.00 57.94 113 LYS A C 1
ATOM 785 O O . LYS A 1 113 ? -28.542 -0.730 37.132 1.00 57.94 113 LYS A O 1
ATOM 790 N N . GLU A 1 114 ? -28.205 1.342 36.353 1.00 68.69 114 GLU A N 1
ATOM 791 C CA . GLU A 1 114 ? -28.939 1.047 35.120 1.00 68.69 114 GLU A CA 1
ATOM 792 C C . GLU A 1 114 ? -28.146 0.097 34.209 1.00 68.69 114 GLU A C 1
ATOM 794 O O . GLU A 1 114 ? -26.971 0.370 33.920 1.00 68.69 114 GLU A O 1
ATOM 799 N N . PRO A 1 115 ? -28.770 -1.000 33.732 1.00 83.12 115 PRO A N 1
ATOM 800 C CA . PRO A 1 115 ? -28.102 -1.955 32.867 1.00 83.12 115 PRO A CA 1
ATOM 801 C C . PRO A 1 115 ? -27.792 -1.317 31.512 1.00 83.12 115 PRO A C 1
ATOM 803 O O . PRO A 1 115 ? -28.643 -0.702 30.865 1.00 83.12 115 PRO A O 1
ATOM 806 N N . LEU A 1 116 ? -26.550 -1.487 31.074 1.00 90.38 116 LEU A N 1
ATOM 807 C CA . LEU A 1 116 ? -26.114 -1.116 29.737 1.00 90.38 116 LEU A CA 1
ATOM 808 C C . LEU A 1 116 ? -26.629 -2.152 28.729 1.00 90.38 116 LEU A C 1
ATOM 810 O O . LEU A 1 116 ? -26.513 -3.356 28.946 1.00 90.38 116 LEU A O 1
ATOM 814 N N . GLN A 1 117 ? -27.159 -1.688 27.600 1.00 92.94 117 GLN A N 1
ATOM 815 C CA . GLN A 1 117 ? -27.597 -2.546 26.499 1.00 92.94 117 GLN A CA 1
ATOM 816 C C . GLN A 1 117 ? -26.709 -2.322 25.281 1.00 92.94 117 GLN A C 1
ATOM 818 O O . GLN A 1 117 ? -26.475 -1.175 24.895 1.00 92.94 117 GLN A O 1
ATOM 823 N N . ALA A 1 118 ? -26.224 -3.396 24.655 1.00 94.12 118 ALA A N 1
ATOM 824 C CA . ALA A 1 118 ? -25.483 -3.307 23.400 1.00 94.12 118 ALA A CA 1
ATOM 825 C C . ALA A 1 118 ? -26.420 -2.854 22.266 1.00 94.12 118 ALA A C 1
ATOM 827 O O . ALA A 1 118 ? -27.396 -3.527 21.944 1.00 94.12 118 ALA A O 1
ATOM 828 N N . VAL A 1 119 ? -26.125 -1.703 21.655 1.00 94.69 119 VAL A N 1
ATOM 829 C CA . VAL A 1 119 ? -27.000 -1.064 20.653 1.00 94.69 119 VAL A CA 1
ATOM 830 C C . VAL A 1 119 ? -26.404 -1.014 19.249 1.00 94.69 119 VAL A C 1
ATOM 832 O O . VAL A 1 119 ? -27.139 -0.781 18.292 1.00 94.69 119 VAL A O 1
ATOM 835 N N . ALA A 1 120 ? -25.083 -1.158 19.100 1.00 95.50 120 ALA A N 1
ATOM 836 C CA . ALA A 1 120 ? -24.422 -1.110 17.796 1.00 95.50 120 ALA A CA 1
ATOM 837 C C . ALA A 1 120 ? -23.012 -1.709 17.827 1.00 95.50 120 ALA A C 1
ATOM 839 O O . ALA A 1 120 ? -22.362 -1.723 18.869 1.00 95.50 120 ALA A O 1
ATOM 840 N N . VAL A 1 121 ? -22.514 -2.088 16.649 1.00 95.44 121 VAL A N 1
ATOM 841 C CA . VAL A 1 121 ? -21.094 -2.354 16.384 1.00 95.44 121 VAL A CA 1
ATOM 842 C C . VAL A 1 121 ? -20.548 -1.220 15.519 1.00 95.44 121 VAL A C 1
ATOM 844 O O . VAL A 1 121 ? -21.166 -0.835 14.525 1.00 95.44 121 VAL A O 1
ATOM 847 N N . LEU A 1 122 ? -19.397 -0.671 15.893 1.00 94.44 122 LEU A N 1
ATOM 848 C CA . LEU A 1 122 ? -18.622 0.249 15.071 1.00 94.44 122 LEU A CA 1
ATOM 849 C C . LEU A 1 122 ? -17.422 -0.500 14.507 1.00 94.44 122 LEU A C 1
ATOM 851 O O . LEU A 1 122 ? -16.593 -1.017 15.253 1.00 94.44 122 LEU A O 1
ATOM 855 N N . VAL A 1 123 ? -17.341 -0.538 13.181 1.00 92.75 123 VAL A N 1
ATOM 856 C CA . VAL A 1 123 ? -16.259 -1.190 12.449 1.00 92.75 123 VAL A CA 1
ATOM 857 C C . VAL A 1 123 ? -15.306 -0.120 11.933 1.00 92.75 123 VAL A C 1
ATOM 859 O O . VAL A 1 123 ? -15.697 0.753 11.157 1.00 92.75 123 VAL A O 1
ATOM 862 N N . VAL A 1 124 ? -14.056 -0.190 12.372 1.00 89.12 124 VAL A N 1
ATOM 863 C CA . VAL A 1 124 ? -12.958 0.677 11.950 1.00 89.12 124 VAL A CA 1
ATOM 864 C C . VAL A 1 124 ? -12.001 -0.144 11.100 1.00 89.12 124 VAL A C 1
ATOM 866 O O . VAL A 1 124 ? -11.524 -1.200 11.514 1.00 89.12 124 VAL A O 1
ATOM 869 N N . ARG A 1 125 ? -11.727 0.341 9.892 1.00 84.50 125 ARG A N 1
ATOM 870 C CA . ARG A 1 125 ? -10.865 -0.325 8.919 1.00 84.50 125 ARG A CA 1
ATOM 871 C C . ARG A 1 125 ? -9.914 0.689 8.307 1.00 84.50 125 ARG A C 1
ATOM 873 O O . ARG A 1 125 ? -10.323 1.821 8.050 1.00 84.50 125 ARG A O 1
ATOM 880 N N . ASP A 1 126 ? -8.696 0.253 8.015 1.00 78.62 126 ASP A N 1
ATOM 881 C CA . ASP A 1 126 ? -7.857 0.983 7.078 1.00 78.62 126 ASP A CA 1
ATOM 882 C C . ASP A 1 126 ? -8.449 0.894 5.662 1.00 78.62 126 ASP A C 1
ATOM 884 O O . ASP A 1 126 ? -8.733 -0.185 5.132 1.00 78.62 126 ASP A O 1
ATOM 888 N N . THR A 1 127 ? -8.737 2.045 5.067 1.00 79.94 127 THR A N 1
ATOM 889 C CA . THR A 1 127 ? -9.398 2.103 3.766 1.00 79.94 127 THR A CA 1
ATOM 890 C C . THR A 1 127 ? -8.364 2.123 2.662 1.00 79.94 127 THR A C 1
ATOM 892 O O . THR A 1 127 ? -7.517 3.015 2.605 1.00 79.94 127 THR A O 1
ATOM 895 N N . VAL A 1 128 ? -8.511 1.208 1.708 1.00 86.81 128 VAL A N 1
ATOM 896 C CA . VAL A 1 128 ? -7.758 1.263 0.459 1.00 86.81 128 VAL A CA 1
ATOM 897 C C . VAL A 1 128 ? -8.004 2.613 -0.220 1.00 86.81 128 VAL A C 1
ATOM 899 O O . VAL A 1 128 ? -9.146 3.048 -0.386 1.00 86.81 128 VAL A O 1
ATOM 902 N N . ARG A 1 129 ? -6.924 3.278 -0.641 1.00 86.75 129 ARG A N 1
ATOM 903 C CA . ARG A 1 129 ? -7.013 4.540 -1.385 1.00 86.75 129 ARG A CA 1
ATOM 904 C C . ARG A 1 129 ? -7.805 4.332 -2.676 1.00 86.75 129 ARG A C 1
ATOM 906 O O . ARG A 1 129 ? -7.622 3.341 -3.381 1.00 86.75 129 ARG A O 1
ATOM 913 N N . SER A 1 130 ? -8.652 5.298 -3.021 1.00 86.94 130 SER A N 1
ATOM 914 C CA . SER A 1 130 ? -9.549 5.202 -4.182 1.00 86.94 130 SER A CA 1
ATOM 915 C C . SER A 1 130 ? -8.814 4.982 -5.511 1.00 86.94 130 SER A C 1
ATOM 917 O O . SER A 1 130 ? -9.340 4.304 -6.392 1.00 86.94 130 SER A O 1
ATOM 919 N N . SER A 1 131 ? -7.586 5.494 -5.647 1.00 90.94 131 SER A N 1
ATOM 920 C CA . SER A 1 131 ? -6.742 5.306 -6.834 1.00 90.94 131 SER A CA 1
ATOM 921 C C . SER A 1 131 ? -6.072 3.930 -6.919 1.00 90.94 131 SER A C 1
ATOM 923 O O . SER A 1 131 ? -5.698 3.513 -8.014 1.00 90.94 131 SER A O 1
ATOM 925 N N . SER A 1 132 ? -5.958 3.171 -5.822 1.00 92.75 132 SER A N 1
ATOM 926 C CA . SER A 1 132 ? -5.163 1.933 -5.787 1.00 92.75 132 SER A CA 1
ATOM 927 C C . SER A 1 132 ? -5.629 0.884 -6.797 1.00 92.75 132 SER A C 1
ATOM 929 O O . SER A 1 132 ? -4.798 0.292 -7.481 1.00 92.75 132 SER A O 1
ATOM 931 N N . ARG A 1 133 ? -6.946 0.676 -6.951 1.00 94.75 133 ARG A N 1
ATOM 932 C CA . ARG A 1 133 ? -7.487 -0.287 -7.930 1.00 94.75 133 ARG A CA 1
ATOM 933 C C . ARG A 1 133 ? -7.100 0.092 -9.363 1.00 94.75 133 ARG A C 1
ATOM 935 O O . ARG A 1 133 ? -6.682 -0.766 -10.138 1.00 94.75 133 ARG A O 1
ATOM 942 N N . ALA A 1 134 ? -7.231 1.371 -9.714 1.00 95.44 134 ALA A N 1
ATOM 943 C CA . ALA A 1 134 ? -6.876 1.864 -11.042 1.00 95.44 134 ALA A CA 1
ATOM 944 C C . ALA A 1 134 ? -5.363 1.754 -11.294 1.00 95.44 134 ALA A C 1
ATOM 946 O O . ALA A 1 134 ? -4.950 1.323 -12.370 1.00 95.44 134 ALA A O 1
ATOM 947 N N . ALA A 1 135 ? -4.543 2.063 -10.287 1.00 94.44 135 ALA A N 1
ATOM 948 C CA . ALA A 1 135 ? -3.093 1.948 -10.373 1.00 94.44 135 ALA A CA 1
ATOM 949 C C . ALA A 1 135 ? -2.633 0.491 -10.559 1.00 94.44 135 ALA A C 1
ATOM 951 O O . ALA A 1 135 ? -1.827 0.213 -11.447 1.00 94.44 135 ALA A O 1
ATOM 952 N N . VAL A 1 136 ? -3.180 -0.454 -9.785 1.00 96.12 136 VAL A N 1
ATOM 953 C CA . VAL A 1 136 ? -2.883 -1.892 -9.924 1.00 96.12 136 VAL A CA 1
ATOM 954 C C . VAL A 1 136 ? -3.278 -2.398 -11.313 1.00 96.12 136 VAL A C 1
ATOM 956 O O . VAL A 1 136 ? -2.480 -3.075 -11.963 1.00 96.12 136 VAL A O 1
ATOM 959 N N . ALA A 1 137 ? -4.456 -2.018 -11.815 1.00 96.50 137 ALA A N 1
ATOM 960 C CA . ALA A 1 137 ? -4.874 -2.354 -13.176 1.00 96.50 137 ALA A CA 1
ATOM 961 C C . ALA A 1 137 ? -3.900 -1.793 -14.228 1.00 96.50 137 ALA A C 1
ATOM 963 O O . ALA A 1 137 ? -3.451 -2.527 -15.107 1.00 96.50 137 ALA A O 1
ATOM 964 N N . ALA A 1 138 ? -3.489 -0.530 -14.094 1.00 95.88 138 ALA A N 1
ATOM 965 C CA . ALA A 1 138 ? -2.532 0.095 -15.002 1.00 95.88 138 ALA A CA 1
ATOM 966 C C . ALA A 1 138 ? -1.141 -0.568 -14.958 1.00 95.88 138 ALA A C 1
ATOM 968 O O . ALA A 1 138 ? -0.482 -0.677 -15.993 1.00 95.88 138 ALA A O 1
ATOM 969 N N . LEU A 1 139 ? -0.680 -1.038 -13.792 1.00 94.94 139 LEU A N 1
ATOM 970 C CA . LEU A 1 139 ? 0.554 -1.827 -13.681 1.00 94.94 139 LEU A CA 1
ATOM 971 C C . LEU A 1 139 ? 0.423 -3.171 -14.415 1.00 94.94 139 LEU A C 1
ATOM 973 O O . LEU A 1 139 ? 1.326 -3.535 -15.173 1.00 94.94 139 LEU A O 1
ATOM 977 N N . ARG A 1 140 ? -0.715 -3.864 -14.273 1.00 95.62 140 ARG A N 1
ATOM 978 C CA . ARG A 1 140 ? -0.995 -5.115 -15.003 1.00 95.62 140 ARG A CA 1
ATOM 979 C C . ARG A 1 140 ? -1.028 -4.894 -16.517 1.00 95.62 140 ARG A C 1
ATOM 981 O O . ARG A 1 140 ? -0.413 -5.664 -17.248 1.00 95.62 140 ARG A O 1
ATOM 988 N N . GLU A 1 141 ? -1.653 -3.818 -16.994 1.00 95.94 141 GLU A N 1
ATOM 989 C CA . GLU A 1 141 ? -1.643 -3.428 -18.416 1.00 95.94 141 GLU A CA 1
ATOM 990 C C . GLU A 1 141 ? -0.229 -3.139 -18.940 1.00 95.94 141 GLU A C 1
ATOM 992 O O . GLU A 1 141 ? 0.089 -3.393 -20.102 1.00 95.94 141 GLU A O 1
ATOM 997 N N . LEU A 1 142 ? 0.658 -2.638 -18.076 1.00 94.56 142 LEU A N 1
ATOM 998 C CA . LEU A 1 142 ? 2.074 -2.466 -18.386 1.00 94.56 142 LEU A CA 1
ATOM 999 C C . LEU A 1 142 ? 2.855 -3.795 -18.351 1.00 94.56 142 LEU A C 1
ATOM 1001 O O . LEU A 1 142 ? 4.055 -3.782 -18.633 1.00 94.56 142 LEU A O 1
ATOM 1005 N N . GLY A 1 143 ? 2.217 -4.927 -18.053 1.00 95.06 143 GLY A N 1
ATOM 1006 C CA . GLY A 1 143 ? 2.854 -6.239 -17.941 1.00 95.06 143 GLY A CA 1
ATOM 1007 C C . GLY A 1 143 ? 3.657 -6.418 -16.652 1.00 95.06 143 GLY A C 1
ATOM 1008 O O . GLY A 1 143 ? 4.580 -7.226 -16.621 1.00 95.06 143 GLY A O 1
ATOM 1009 N N . ILE A 1 144 ? 3.361 -5.633 -15.613 1.00 95.50 144 ILE A N 1
ATOM 1010 C CA . ILE A 1 144 ? 3.977 -5.761 -14.290 1.00 95.50 144 ILE A CA 1
ATOM 1011 C C . ILE A 1 144 ? 3.058 -6.619 -13.425 1.00 95.50 144 ILE A C 1
ATOM 1013 O O . ILE A 1 144 ? 1.868 -6.327 -13.317 1.00 95.50 144 ILE A O 1
ATOM 1017 N N . ARG A 1 145 ? 3.617 -7.667 -12.811 1.00 95.88 145 ARG A N 1
ATOM 1018 C CA . ARG A 1 145 ? 2.919 -8.537 -11.859 1.00 95.88 145 ARG A CA 1
ATOM 1019 C C . ARG A 1 145 ? 2.877 -7.863 -10.479 1.00 95.88 145 ARG A C 1
ATOM 1021 O O . ARG A 1 145 ? 3.941 -7.717 -9.879 1.00 95.88 145 ARG A O 1
ATOM 1028 N N . PRO A 1 146 ? 1.704 -7.448 -9.971 1.00 96.00 146 PRO A N 1
ATOM 1029 C CA . PRO A 1 146 ? 1.587 -6.887 -8.629 1.00 96.00 146 PRO A CA 1
ATOM 1030 C C . PRO A 1 146 ? 1.609 -8.006 -7.580 1.00 96.00 146 PRO A C 1
ATOM 1032 O O . PRO A 1 146 ? 0.940 -9.019 -7.763 1.00 96.00 146 PRO A O 1
ATOM 1035 N N . VAL A 1 147 ? 2.336 -7.791 -6.483 1.00 96.50 147 VAL A N 1
ATOM 1036 C CA . VAL A 1 147 ? 2.419 -8.695 -5.323 1.00 96.50 147 VAL A CA 1
ATOM 1037 C C . VAL A 1 147 ? 2.144 -7.866 -4.069 1.00 96.50 147 VAL A C 1
ATOM 1039 O O . VAL A 1 147 ? 2.707 -6.780 -3.929 1.00 96.50 147 VAL A O 1
ATOM 1042 N N . LEU A 1 148 ? 1.276 -8.342 -3.175 1.00 95.75 148 LEU A N 1
ATOM 1043 C CA . LEU A 1 148 ? 0.970 -7.676 -1.905 1.00 95.75 148 LEU A CA 1
ATOM 1044 C C . LEU A 1 148 ? 1.797 -8.303 -0.779 1.00 95.75 148 LEU A C 1
ATOM 1046 O O . LEU A 1 148 ? 1.680 -9.500 -0.534 1.00 95.75 148 LEU A O 1
ATOM 1050 N N . LEU A 1 149 ? 2.597 -7.497 -0.078 1.00 94.31 149 LEU A N 1
ATOM 1051 C CA . LEU A 1 149 ? 3.332 -7.909 1.120 1.00 94.31 149 LEU A CA 1
ATOM 1052 C C . LEU A 1 149 ? 2.823 -7.109 2.323 1.00 94.31 149 LEU A C 1
ATOM 1054 O O . LEU A 1 149 ? 2.985 -5.890 2.357 1.00 94.31 149 LEU A O 1
ATOM 1058 N N . THR A 1 150 ? 2.249 -7.777 3.321 1.00 91.19 150 THR A N 1
ATOM 1059 C CA . THR A 1 150 ? 1.748 -7.131 4.544 1.00 91.19 150 THR A CA 1
ATOM 1060 C C . THR A 1 150 ? 2.070 -7.945 5.797 1.00 91.19 150 THR A C 1
ATOM 1062 O O . THR A 1 150 ? 2.249 -9.160 5.735 1.00 91.19 150 THR A O 1
ATOM 1065 N N . GLY A 1 151 ? 2.156 -7.252 6.935 1.00 87.62 151 GLY A N 1
ATOM 1066 C CA . GLY A 1 151 ? 2.224 -7.866 8.262 1.00 87.62 151 GLY A CA 1
ATOM 1067 C C . GLY A 1 151 ? 0.846 -8.202 8.845 1.00 87.62 151 GLY A C 1
ATOM 1068 O O . GLY A 1 151 ? 0.779 -8.840 9.892 1.00 87.62 151 GLY A O 1
ATOM 1069 N N . ASP A 1 152 ? -0.240 -7.786 8.187 1.00 87.19 152 ASP A N 1
ATOM 1070 C CA . ASP A 1 152 ? -1.605 -8.116 8.602 1.00 87.19 152 ASP A CA 1
ATOM 1071 C C . ASP A 1 152 ? -1.912 -9.602 8.404 1.00 87.19 152 ASP A C 1
ATOM 1073 O O . ASP A 1 152 ? -1.234 -10.297 7.647 1.00 87.19 152 ASP A O 1
ATOM 1077 N N . ASN A 1 153 ? -2.977 -10.076 9.050 1.00 85.38 153 ASN A N 1
ATOM 1078 C CA . ASN A 1 153 ? -3.428 -11.457 8.905 1.00 85.38 153 ASN A CA 1
ATOM 1079 C C . ASN A 1 153 ? -3.867 -11.793 7.467 1.00 85.38 153 ASN A C 1
ATOM 1081 O O . ASN A 1 153 ? -4.265 -10.918 6.689 1.00 85.38 153 ASN A O 1
ATOM 1085 N N . ALA A 1 154 ? -3.839 -13.087 7.135 1.00 88.88 154 ALA A N 1
ATOM 1086 C CA . ALA A 1 154 ? -4.147 -13.582 5.790 1.00 88.88 154 ALA A CA 1
ATOM 1087 C C . ALA A 1 154 ? -5.495 -13.090 5.241 1.00 88.88 154 ALA A C 1
ATOM 1089 O O . ALA A 1 154 ? -5.572 -12.628 4.103 1.00 88.88 154 ALA A O 1
ATOM 1090 N N . ARG A 1 155 ? -6.551 -13.106 6.059 1.00 85.00 155 ARG A N 1
ATOM 1091 C CA . ARG A 1 155 ? -7.901 -12.740 5.608 1.00 85.00 155 ARG A CA 1
ATOM 1092 C C . ARG A 1 155 ? -8.027 -11.246 5.308 1.00 85.00 155 ARG A C 1
ATOM 1094 O O . ARG A 1 155 ? -8.646 -10.866 4.315 1.00 85.00 155 ARG A O 1
ATOM 1101 N N . ALA A 1 156 ? -7.411 -10.396 6.131 1.00 85.06 156 ALA A N 1
ATOM 1102 C CA . ALA A 1 156 ? -7.337 -8.954 5.907 1.00 85.06 156 ALA A CA 1
ATOM 1103 C C . ALA A 1 156 ? -6.618 -8.639 4.587 1.00 85.06 156 ALA A C 1
ATOM 1105 O O . ALA A 1 156 ? -7.110 -7.863 3.763 1.00 85.06 156 ALA A O 1
ATOM 1106 N N . ALA A 1 157 ? -5.474 -9.294 4.375 1.00 89.94 157 ALA A N 1
ATOM 1107 C CA . ALA A 1 157 ? -4.652 -9.130 3.186 1.00 89.94 157 ALA A CA 1
ATOM 1108 C C . ALA A 1 157 ? -5.392 -9.575 1.915 1.00 89.94 157 ALA A C 1
ATOM 1110 O O . ALA A 1 157 ? -5.419 -8.839 0.928 1.00 89.94 157 ALA A O 1
ATOM 1111 N N . GLU A 1 158 ? -6.046 -10.738 1.946 1.00 90.56 158 GLU A N 1
ATOM 1112 C CA . GLU A 1 158 ? -6.863 -11.255 0.843 1.00 90.56 158 GLU A CA 1
ATOM 1113 C C . GLU A 1 158 ? -8.050 -10.338 0.529 1.00 90.56 158 GLU A C 1
ATOM 1115 O O . GLU A 1 158 ? -8.339 -10.068 -0.640 1.00 90.56 158 GLU A O 1
ATOM 1120 N N . HIS A 1 159 ? -8.708 -9.798 1.559 1.00 88.19 159 HIS A N 1
ATOM 1121 C CA . HIS A 1 159 ? -9.801 -8.847 1.386 1.00 88.19 159 HIS A CA 1
ATOM 1122 C C . HIS A 1 159 ? -9.331 -7.572 0.670 1.00 88.19 159 HIS A C 1
ATOM 1124 O O . HIS A 1 159 ? -9.959 -7.133 -0.297 1.00 88.19 159 HIS A O 1
ATOM 1130 N N . VAL A 1 160 ? -8.201 -6.995 1.094 1.00 90.56 160 VAL A N 1
ATOM 1131 C CA . VAL A 1 160 ? -7.591 -5.828 0.435 1.00 90.56 160 VAL A CA 1
ATOM 1132 C C . VAL A 1 160 ? -7.169 -6.166 -0.995 1.00 90.56 160 VAL A C 1
ATOM 1134 O O . VAL A 1 160 ? -7.485 -5.413 -1.918 1.00 90.56 160 VAL A O 1
ATOM 1137 N N . ALA A 1 161 ? -6.522 -7.313 -1.210 1.00 93.56 161 ALA A N 1
ATOM 1138 C CA . ALA A 1 161 ? -6.095 -7.774 -2.527 1.00 93.56 161 ALA A CA 1
ATOM 1139 C C . ALA A 1 161 ? -7.275 -7.895 -3.505 1.00 93.56 161 ALA A C 1
ATOM 1141 O O . ALA A 1 161 ? -7.210 -7.364 -4.617 1.00 93.56 161 ALA A O 1
ATOM 1142 N N . ALA A 1 162 ? -8.397 -8.475 -3.071 1.00 92.56 162 ALA A N 1
ATOM 1143 C CA . ALA A 1 162 ? -9.620 -8.560 -3.866 1.00 92.56 162 ALA A CA 1
ATOM 1144 C C . ALA A 1 162 ? -10.196 -7.171 -4.212 1.00 92.56 162 ALA A C 1
ATOM 1146 O O . ALA A 1 162 ? -10.674 -6.940 -5.330 1.00 92.56 162 ALA A O 1
ATOM 1147 N N . GLN A 1 163 ? -10.110 -6.207 -3.287 1.00 91.69 163 GLN A N 1
ATOM 1148 C CA . GLN A 1 163 ? -10.541 -4.827 -3.528 1.00 91.69 163 GLN A CA 1
ATOM 1149 C C . GLN A 1 163 ? -9.660 -4.066 -4.527 1.00 91.69 163 GLN A C 1
ATOM 1151 O O . GLN A 1 163 ? -10.151 -3.139 -5.169 1.00 91.69 163 GLN A O 1
ATOM 1156 N N . VAL A 1 164 ? -8.385 -4.417 -4.688 1.00 94.69 164 VAL A N 1
ATOM 1157 C CA . VAL A 1 164 ? -7.503 -3.759 -5.673 1.00 94.69 164 VAL A CA 1
ATOM 1158 C C . VAL A 1 164 ? -7.292 -4.574 -6.947 1.00 94.69 164 VAL A C 1
ATOM 1160 O O . VAL A 1 164 ? -6.808 -4.031 -7.936 1.00 94.69 164 VAL A O 1
ATOM 1163 N N . GLY A 1 165 ? -7.712 -5.840 -6.963 1.00 94.75 165 GLY A N 1
ATOM 1164 C CA . GLY A 1 165 ? -7.538 -6.746 -8.097 1.00 94.75 165 GLY A CA 1
ATOM 1165 C C . GLY A 1 165 ? -6.156 -7.404 -8.145 1.00 94.75 165 GLY A C 1
ATOM 1166 O O . GLY A 1 165 ? -5.603 -7.564 -9.234 1.00 94.75 165 GLY A O 1
ATOM 1167 N N . ILE A 1 166 ? -5.593 -7.753 -6.986 1.00 96.81 166 ILE A N 1
ATOM 1168 C CA . ILE A 1 166 ? -4.402 -8.606 -6.852 1.00 96.81 166 ILE A CA 1
ATOM 1169 C C . ILE A 1 166 ? -4.873 -10.046 -6.629 1.00 96.81 166 ILE A C 1
ATOM 1171 O O . ILE A 1 166 ? -5.787 -10.288 -5.842 1.00 96.81 166 ILE A O 1
ATOM 1175 N N . ASP A 1 167 ? -4.273 -10.993 -7.350 1.00 94.31 167 ASP A N 1
ATOM 1176 C CA . ASP A 1 167 ? -4.624 -12.410 -7.248 1.00 94.31 167 ASP A CA 1
ATOM 1177 C C . ASP A 1 167 ? -4.190 -12.971 -5.884 1.00 94.31 167 ASP A C 1
ATOM 1179 O O . ASP A 1 167 ? -3.100 -12.660 -5.409 1.00 94.31 167 ASP A O 1
ATOM 1183 N N . ALA A 1 168 ? -5.007 -13.827 -5.259 1.00 91.19 168 ALA A N 1
ATOM 1184 C CA . ALA A 1 168 ? -4.734 -14.350 -3.911 1.00 91.19 168 ALA A CA 1
ATOM 1185 C C . ALA A 1 168 ? -3.390 -15.103 -3.804 1.00 91.19 168 ALA A C 1
ATOM 1187 O O . ALA A 1 168 ? -2.735 -15.065 -2.769 1.00 91.19 168 ALA A O 1
ATOM 1188 N N . ALA A 1 169 ? -2.936 -15.733 -4.895 1.00 93.69 169 ALA A N 1
ATOM 1189 C CA . ALA A 1 169 ? -1.630 -16.397 -4.961 1.00 93.69 169 ALA A CA 1
ATOM 1190 C C . ALA A 1 169 ? -0.436 -15.423 -4.858 1.00 93.69 169 ALA A C 1
ATOM 1192 O O . ALA A 1 169 ? 0.672 -15.830 -4.509 1.00 93.69 169 ALA A O 1
ATOM 1193 N N . GLU A 1 170 ? -0.661 -14.141 -5.149 1.00 95.56 170 GLU A N 1
ATOM 1194 C CA . GLU A 1 170 ? 0.335 -13.067 -5.102 1.00 95.56 170 GLU A CA 1
ATOM 1195 C C . GLU A 1 170 ? 0.218 -12.242 -3.803 1.00 95.56 170 GLU A C 1
ATOM 1197 O O . GLU A 1 170 ? 0.710 -11.115 -3.725 1.00 95.56 170 GLU A O 1
ATOM 1202 N N . VAL A 1 171 ? -0.437 -12.786 -2.771 1.00 96.44 171 VAL A N 1
ATOM 1203 C CA . VAL A 1 171 ? -0.542 -12.182 -1.438 1.00 96.44 171 VAL A CA 1
ATOM 1204 C C . VAL A 1 171 ? 0.382 -12.910 -0.468 1.00 96.44 171 VAL A C 1
ATOM 1206 O O . VAL A 1 171 ? 0.343 -14.131 -0.337 1.00 96.44 171 VAL A O 1
ATOM 1209 N N . ARG A 1 172 ? 1.216 -12.147 0.238 1.00 95.50 172 ARG A N 1
ATOM 1210 C CA . ARG A 1 172 ? 2.051 -12.607 1.349 1.00 95.50 172 ARG A CA 1
ATOM 1211 C C . ARG A 1 172 ? 1.652 -11.816 2.589 1.00 95.50 172 ARG A C 1
ATOM 1213 O O . ARG A 1 172 ? 1.950 -10.627 2.693 1.00 95.50 172 ARG A O 1
ATOM 1220 N N . ALA A 1 173 ? 0.931 -12.481 3.480 1.00 93.12 173 ALA A N 1
ATOM 1221 C CA . ALA A 1 173 ? 0.433 -11.930 4.733 1.00 93.12 173 ALA A CA 1
ATOM 1222 C C . ALA A 1 173 ? 1.289 -12.397 5.918 1.00 93.12 173 ALA A C 1
ATOM 1224 O O . ALA A 1 173 ? 2.089 -13.321 5.767 1.00 93.12 173 ALA A O 1
ATOM 1225 N N . GLU A 1 174 ? 1.107 -11.765 7.077 1.00 89.88 174 GLU A N 1
ATOM 1226 C CA . GLU A 1 174 ? 1.804 -12.086 8.332 1.00 89.88 174 GLU A CA 1
ATOM 1227 C C . GLU A 1 174 ? 3.338 -12.040 8.199 1.00 89.88 174 GLU A C 1
ATOM 1229 O O . GLU A 1 174 ? 4.073 -12.741 8.890 1.00 89.88 174 GLU A O 1
ATOM 1234 N N . VAL A 1 175 ? 3.833 -11.197 7.287 1.00 90.88 175 VAL A N 1
ATOM 1235 C CA . VAL A 1 175 ? 5.253 -11.091 6.942 1.00 90.88 175 VAL A CA 1
ATOM 1236 C C . VAL A 1 175 ? 5.958 -10.149 7.919 1.00 90.88 175 VAL A C 1
ATOM 1238 O O . VAL A 1 175 ? 5.596 -8.972 8.028 1.00 90.88 175 VAL A O 1
ATOM 1241 N N . LEU A 1 176 ? 7.007 -10.630 8.594 1.00 89.12 176 LEU A N 1
ATOM 1242 C CA . LEU A 1 176 ? 7.855 -9.785 9.441 1.00 89.12 176 LEU A CA 1
ATOM 1243 C C . LEU A 1 176 ? 8.707 -8.826 8.583 1.00 89.12 176 LEU A C 1
ATOM 1245 O O . LEU A 1 176 ? 8.960 -9.100 7.408 1.00 89.12 176 LEU A O 1
ATOM 1249 N N . PRO A 1 177 ? 9.226 -7.714 9.142 1.00 83.75 177 PRO A N 1
ATOM 1250 C CA . PRO A 1 177 ? 10.081 -6.789 8.389 1.00 83.75 177 PRO A CA 1
ATOM 1251 C C . PRO A 1 177 ? 11.290 -7.460 7.711 1.00 83.75 177 PRO A C 1
ATOM 1253 O O . PRO A 1 177 ? 11.633 -7.130 6.577 1.00 83.75 177 PRO A O 1
ATOM 1256 N N . THR A 1 178 ? 11.915 -8.440 8.373 1.00 83.38 178 THR A N 1
ATOM 1257 C CA . THR A 1 178 ? 13.014 -9.244 7.806 1.00 83.38 178 THR A CA 1
ATOM 1258 C C . THR A 1 178 ? 12.559 -10.099 6.632 1.00 83.38 178 THR A C 1
ATOM 1260 O O . THR A 1 178 ? 13.252 -10.189 5.622 1.00 83.38 178 THR A O 1
ATOM 1263 N N . ASP A 1 179 ? 11.362 -10.662 6.734 1.00 91.00 179 ASP A N 1
ATOM 1264 C CA . ASP A 1 179 ? 10.823 -11.599 5.757 1.00 91.00 179 ASP A CA 1
ATOM 1265 C C . ASP A 1 179 ? 10.416 -10.868 4.473 1.00 91.00 179 ASP A C 1
ATOM 1267 O O . ASP A 1 179 ? 10.531 -11.421 3.382 1.00 91.00 179 ASP A O 1
ATOM 1271 N N . LYS A 1 180 ? 10.021 -9.587 4.565 1.00 93.81 180 LYS A N 1
ATOM 1272 C CA . LYS A 1 180 ? 9.752 -8.750 3.384 1.00 93.81 180 LYS A CA 1
ATOM 1273 C C . LYS A 1 180 ? 10.973 -8.671 2.469 1.00 93.81 180 LYS A C 1
ATOM 1275 O O . LYS A 1 180 ? 10.844 -8.833 1.256 1.00 93.81 180 LYS A O 1
ATOM 1280 N N . ARG A 1 181 ? 12.165 -8.470 3.045 1.00 93.88 181 ARG A N 1
ATOM 1281 C CA . ARG A 1 181 ? 13.436 -8.485 2.303 1.00 93.88 181 ARG A CA 1
ATOM 1282 C C . ARG A 1 181 ? 13.655 -9.837 1.629 1.00 93.88 181 ARG A C 1
ATOM 1284 O O . ARG A 1 181 ? 14.026 -9.879 0.460 1.00 93.88 181 ARG A O 1
ATOM 1291 N N . ASP A 1 182 ? 13.414 -10.925 2.351 1.00 94.50 182 ASP A N 1
ATOM 1292 C CA . ASP A 1 182 ? 13.669 -12.280 1.858 1.00 94.50 182 ASP A CA 1
ATOM 1293 C C . ASP A 1 182 ? 12.711 -12.670 0.726 1.00 94.50 182 ASP A C 1
ATOM 1295 O O . ASP A 1 182 ? 13.132 -13.290 -0.250 1.00 94.50 182 ASP A O 1
ATOM 1299 N N . VAL A 1 183 ? 11.452 -12.222 0.778 1.00 95.00 183 VAL A N 1
ATOM 1300 C CA . VAL A 1 183 ? 10.502 -12.366 -0.336 1.00 95.00 183 VAL A CA 1
ATOM 1301 C C . VAL A 1 183 ? 10.994 -11.619 -1.578 1.00 95.00 183 VAL A C 1
ATOM 1303 O O . VAL A 1 183 ? 10.966 -12.180 -2.675 1.00 95.00 183 VAL A O 1
ATOM 1306 N N . VAL A 1 184 ? 11.479 -10.380 -1.430 1.00 95.69 184 VAL A N 1
ATOM 1307 C CA . VAL A 1 184 ? 12.048 -9.612 -2.553 1.00 95.69 184 VAL A CA 1
ATOM 1308 C C . VAL A 1 184 ? 13.276 -10.322 -3.130 1.00 95.69 184 VAL A C 1
ATOM 1310 O O . VAL A 1 184 ? 13.370 -10.485 -4.347 1.00 95.69 184 VAL A O 1
ATOM 1313 N N . ALA A 1 185 ? 14.183 -10.799 -2.275 1.00 95.69 185 ALA A N 1
ATOM 1314 C CA . ALA A 1 185 ? 15.378 -11.524 -2.695 1.00 95.69 185 ALA A CA 1
ATOM 1315 C C . ALA A 1 185 ? 15.038 -12.833 -3.430 1.00 95.69 185 ALA A C 1
ATOM 1317 O O . ALA A 1 185 ? 15.659 -13.143 -4.445 1.00 95.69 185 ALA A O 1
ATOM 1318 N N . ALA A 1 186 ? 14.028 -13.578 -2.970 1.00 96.19 186 ALA A N 1
ATOM 1319 C CA . ALA A 1 186 ? 13.567 -14.798 -3.629 1.00 96.19 186 ALA A CA 1
ATOM 1320 C C . ALA A 1 186 ? 13.034 -14.515 -5.044 1.00 96.19 186 ALA A C 1
ATOM 1322 O O . ALA A 1 186 ? 13.443 -15.169 -6.001 1.00 96.19 186 ALA A O 1
ATOM 1323 N N . LEU A 1 187 ? 12.202 -13.480 -5.201 1.00 95.81 187 LEU A N 1
ATOM 1324 C CA . LEU A 1 187 ? 11.701 -13.057 -6.513 1.00 95.81 187 LEU A CA 1
ATOM 1325 C C . LEU A 1 187 ? 12.839 -12.634 -7.457 1.00 95.81 187 LEU A C 1
ATOM 1327 O O . LEU A 1 187 ? 12.819 -12.951 -8.646 1.00 95.81 187 LEU A O 1
ATOM 1331 N N . GLN A 1 188 ? 13.854 -11.939 -6.940 1.00 96.81 188 GLN A N 1
ATOM 1332 C CA . GLN A 1 188 ? 15.036 -11.562 -7.722 1.00 96.81 188 GLN A CA 1
ATOM 1333 C C . GLN A 1 188 ? 15.887 -12.776 -8.115 1.00 96.81 188 GLN A C 1
ATOM 1335 O O . GLN A 1 188 ? 16.388 -12.826 -9.241 1.00 96.81 188 GLN A O 1
ATOM 1340 N N . ALA A 1 189 ? 16.012 -13.770 -7.230 1.00 96.88 189 ALA A N 1
ATOM 1341 C CA . ALA A 1 189 ? 16.716 -15.024 -7.499 1.00 96.88 189 ALA A CA 1
ATOM 1342 C C . ALA A 1 189 ? 16.026 -15.866 -8.588 1.00 96.88 189 ALA A C 1
ATOM 1344 O O . ALA A 1 189 ? 16.700 -16.556 -9.350 1.00 96.88 189 ALA A O 1
ATOM 1345 N N . GLU A 1 190 ? 14.703 -15.748 -8.729 1.00 95.88 190 GLU A N 1
ATOM 1346 C CA . GLU A 1 190 ? 13.934 -16.298 -9.858 1.00 95.88 190 GLU A CA 1
ATOM 1347 C C . GLU A 1 190 ? 14.162 -15.532 -11.181 1.00 95.88 190 GLU A C 1
ATOM 1349 O O . GLU A 1 190 ? 13.616 -15.895 -12.223 1.00 95.88 190 GLU A O 1
ATOM 1354 N N . GLY A 1 191 ? 14.979 -14.474 -11.164 1.00 94.69 191 GLY A N 1
ATOM 1355 C CA . GLY A 1 191 ? 15.316 -13.652 -12.325 1.00 94.69 191 GLY A CA 1
ATOM 1356 C C . GLY A 1 191 ? 14.374 -12.469 -12.552 1.00 94.69 191 GLY A C 1
ATOM 1357 O O . GLY A 1 191 ? 14.492 -11.789 -13.575 1.00 94.69 191 GLY A O 1
ATOM 1358 N N . ALA A 1 192 ? 13.444 -12.193 -11.631 1.00 95.50 192 ALA A N 1
ATOM 1359 C CA . ALA A 1 192 ? 12.580 -11.025 -11.743 1.00 95.50 192 ALA A CA 1
ATOM 1360 C C . ALA A 1 192 ? 13.357 -9.723 -11.482 1.00 95.50 192 ALA A C 1
ATOM 1362 O O . ALA A 1 192 ? 14.294 -9.667 -10.685 1.00 95.50 192 ALA A O 1
ATOM 1363 N N . VAL A 1 193 ? 12.927 -8.646 -12.138 1.00 95.56 193 VAL A N 1
ATOM 1364 C CA . VAL A 1 193 ? 13.322 -7.276 -11.788 1.00 95.56 193 VAL A CA 1
ATOM 1365 C C . VAL A 1 193 ? 12.217 -6.714 -10.904 1.00 95.56 193 VAL A C 1
ATOM 1367 O O . VAL A 1 193 ? 11.086 -6.558 -11.369 1.00 95.56 193 VAL A O 1
ATOM 1370 N N . VAL A 1 194 ? 12.519 -6.462 -9.631 1.00 96.75 194 VAL A N 1
ATOM 1371 C CA . VAL A 1 194 ? 11.491 -6.194 -8.612 1.00 96.75 194 VAL A CA 1
ATOM 1372 C C . VAL A 1 194 ? 11.403 -4.705 -8.295 1.00 96.75 194 VAL A C 1
ATOM 1374 O O . VAL A 1 194 ? 12.391 -4.082 -7.922 1.00 96.75 194 VAL A O 1
ATOM 1377 N N . GLY A 1 195 ? 10.203 -4.140 -8.428 1.00 95.44 195 GLY A N 1
ATOM 1378 C CA . GLY A 1 195 ? 9.869 -2.824 -7.889 1.00 95.44 195 GLY A CA 1
ATOM 1379 C C . GLY A 1 195 ? 9.163 -2.974 -6.543 1.00 95.44 195 GLY A C 1
ATOM 1380 O O . GLY A 1 195 ? 8.083 -3.558 -6.510 1.00 95.44 195 GLY A O 1
ATOM 1381 N N . MET A 1 196 ? 9.744 -2.458 -5.460 1.00 95.06 196 MET A N 1
ATOM 1382 C CA . MET A 1 196 ? 9.129 -2.447 -4.127 1.00 95.06 196 MET A CA 1
ATOM 1383 C C . MET A 1 196 ? 8.605 -1.047 -3.816 1.00 95.06 196 MET A C 1
ATOM 1385 O O . MET A 1 196 ? 9.349 -0.084 -3.964 1.00 95.06 196 MET A O 1
ATOM 1389 N N . VAL A 1 197 ? 7.351 -0.935 -3.370 1.00 93.50 197 VAL A N 1
ATOM 1390 C CA . VAL A 1 197 ? 6.759 0.324 -2.887 1.00 93.50 197 VAL A CA 1
ATOM 1391 C C . VAL A 1 197 ? 6.466 0.184 -1.397 1.00 93.50 197 VAL A C 1
ATOM 1393 O O . VAL A 1 197 ? 5.817 -0.782 -1.006 1.00 93.50 197 VAL A O 1
ATOM 1396 N N . GLY A 1 198 ? 6.921 1.133 -0.580 1.00 90.00 198 GLY A N 1
ATOM 1397 C CA . GLY A 1 198 ? 6.703 1.119 0.870 1.00 90.00 198 GLY A CA 1
ATOM 1398 C C . GLY A 1 198 ? 6.739 2.513 1.492 1.00 90.00 198 GLY A C 1
ATOM 1399 O O . GLY A 1 198 ? 7.171 3.481 0.863 1.00 90.00 198 GLY A O 1
ATOM 1400 N N . ASP A 1 199 ? 6.262 2.629 2.724 1.00 81.69 199 ASP A N 1
ATOM 1401 C CA . ASP A 1 199 ? 6.186 3.892 3.470 1.00 81.69 199 ASP A CA 1
ATOM 1402 C C . ASP A 1 199 ? 6.744 3.791 4.900 1.00 81.69 199 ASP A C 1
ATOM 1404 O O . ASP A 1 199 ? 7.027 4.812 5.531 1.00 81.69 199 ASP A O 1
ATOM 1408 N N . GLY A 1 200 ? 6.962 2.579 5.411 1.00 77.50 200 GLY A N 1
ATOM 1409 C CA . GLY A 1 200 ? 7.393 2.358 6.784 1.00 77.50 200 GLY A CA 1
ATOM 1410 C C . GLY A 1 200 ? 8.898 2.161 6.952 1.00 77.50 200 GLY A C 1
ATOM 1411 O O . GLY A 1 200 ? 9.596 1.655 6.075 1.00 77.50 200 GLY A O 1
ATOM 1412 N N . VAL A 1 201 ? 9.383 2.425 8.171 1.00 78.88 201 VAL A N 1
ATOM 1413 C CA . VAL A 1 201 ? 10.716 1.979 8.636 1.00 78.88 201 VAL A CA 1
ATOM 1414 C C . VAL A 1 201 ? 10.891 0.467 8.420 1.00 78.88 201 VAL A C 1
ATOM 1416 O O . VAL A 1 201 ? 11.972 0.002 8.068 1.00 78.88 201 VAL A O 1
ATOM 1419 N N . ASN A 1 202 ? 9.798 -0.288 8.559 1.00 82.31 202 ASN A N 1
ATOM 1420 C CA . ASN A 1 202 ? 9.748 -1.735 8.358 1.00 82.31 202 ASN A CA 1
ATOM 1421 C C . ASN A 1 202 ? 10.004 -2.173 6.905 1.00 82.31 202 ASN A C 1
ATOM 1423 O O . ASN A 1 202 ? 10.340 -3.333 6.683 1.00 82.31 202 ASN A O 1
ATOM 1427 N N . ASP A 1 203 ? 9.855 -1.277 5.927 1.00 90.31 203 ASP A N 1
ATOM 1428 C CA . ASP A 1 203 ? 10.031 -1.592 4.506 1.00 90.31 203 ASP A CA 1
ATOM 1429 C C . ASP A 1 203 ? 11.422 -1.224 3.984 1.00 90.31 203 ASP A C 1
ATOM 1431 O O . ASP A 1 203 ? 11.804 -1.676 2.906 1.00 90.31 203 ASP A O 1
ATOM 1435 N N . ALA A 1 204 ? 12.211 -0.452 4.739 1.00 89.81 204 ALA A N 1
ATOM 1436 C CA . ALA A 1 204 ? 13.500 0.075 4.288 1.00 89.81 204 ALA A CA 1
ATOM 1437 C C . ALA A 1 204 ? 14.467 -1.023 3.807 1.00 89.81 204 ALA A C 1
ATOM 1439 O O . ALA A 1 204 ? 15.100 -0.886 2.762 1.00 89.81 204 ALA A O 1
ATOM 1440 N N . ALA A 1 205 ? 14.533 -2.156 4.516 1.00 90.69 205 ALA A N 1
ATOM 1441 C CA . ALA A 1 205 ? 15.371 -3.286 4.113 1.00 90.69 205 ALA A CA 1
ATOM 1442 C C . ALA A 1 205 ? 14.894 -3.939 2.801 1.00 90.69 205 ALA A C 1
ATOM 1444 O O . ALA A 1 205 ? 15.715 -4.338 1.975 1.00 90.69 205 ALA A O 1
ATOM 1445 N N . ALA A 1 206 ? 13.579 -4.035 2.593 1.00 93.50 206 ALA A N 1
ATOM 1446 C CA . ALA A 1 206 ? 13.000 -4.576 1.366 1.00 93.50 206 ALA A CA 1
ATOM 1447 C C . ALA A 1 206 ? 13.162 -3.608 0.181 1.00 93.50 206 ALA A C 1
ATOM 1449 O O . ALA A 1 206 ? 13.442 -4.052 -0.931 1.00 93.50 206 ALA A O 1
ATOM 1450 N N . LEU A 1 207 ? 13.050 -2.296 0.422 1.00 93.62 207 LEU A N 1
ATOM 1451 C CA . LEU A 1 207 ? 13.317 -1.240 -0.561 1.00 93.62 207 LEU A CA 1
ATOM 1452 C C . LEU A 1 207 ? 14.773 -1.285 -1.040 1.00 93.62 207 LEU A C 1
ATOM 1454 O O . LEU A 1 207 ? 15.014 -1.360 -2.244 1.00 93.62 207 LEU A O 1
ATOM 1458 N N . ALA A 1 208 ? 15.727 -1.341 -0.108 1.00 92.38 208 ALA A N 1
ATOM 1459 C CA . ALA A 1 208 ? 17.146 -1.458 -0.433 1.00 92.38 208 ALA A CA 1
ATOM 1460 C C . ALA A 1 208 ? 17.454 -2.756 -1.202 1.00 92.38 208 ALA A C 1
ATOM 1462 O O . ALA A 1 208 ? 18.204 -2.745 -2.179 1.00 92.38 208 ALA A O 1
ATOM 1463 N N . GLN A 1 209 ? 16.839 -3.879 -0.808 1.00 95.06 209 GLN A N 1
ATOM 1464 C CA . GLN A 1 209 ? 16.983 -5.146 -1.526 1.00 95.06 209 GLN A CA 1
ATOM 1465 C C . GLN A 1 209 ? 16.435 -5.053 -2.955 1.00 95.06 209 GLN A C 1
ATOM 1467 O O . GLN A 1 209 ? 17.088 -5.518 -3.892 1.00 95.06 209 GLN A O 1
ATOM 1472 N N . ALA A 1 210 ? 15.278 -4.417 -3.150 1.00 95.12 210 ALA A N 1
ATOM 1473 C CA . ALA A 1 210 ? 14.700 -4.209 -4.474 1.00 95.12 210 ALA A CA 1
ATOM 1474 C C . ALA A 1 210 ? 15.644 -3.409 -5.385 1.00 95.12 210 ALA A C 1
ATOM 1476 O O . ALA A 1 210 ? 15.842 -3.805 -6.534 1.00 95.12 210 ALA A O 1
ATOM 1477 N N . GLY A 1 211 ? 16.300 -2.369 -4.856 1.00 92.25 211 GLY A N 1
ATOM 1478 C CA . GLY A 1 211 ? 17.280 -1.556 -5.586 1.00 92.25 211 GLY A CA 1
ATOM 1479 C C . GLY A 1 211 ? 18.492 -2.338 -6.112 1.00 92.25 211 GLY A C 1
ATOM 1480 O O . GLY A 1 211 ? 19.057 -1.980 -7.144 1.00 92.25 211 GLY A O 1
ATOM 1481 N N . THR A 1 212 ? 18.861 -3.466 -5.489 1.00 92.81 212 THR A N 1
ATOM 1482 C CA . THR A 1 212 ? 19.982 -4.296 -5.984 1.00 92.81 212 THR A CA 1
ATOM 1483 C C . THR A 1 212 ? 19.728 -4.904 -7.370 1.00 92.81 212 THR A C 1
ATOM 1485 O O . THR A 1 212 ? 20.662 -5.058 -8.157 1.00 92.81 212 THR A O 1
ATOM 1488 N N . GLN A 1 213 ? 18.468 -5.216 -7.693 1.00 90.62 213 GLN A N 1
ATOM 1489 C CA . GLN A 1 213 ? 18.041 -5.773 -8.980 1.00 90.62 213 GLN A CA 1
ATOM 1490 C C . GLN A 1 213 ? 16.611 -5.313 -9.296 1.00 90.62 213 GLN A C 1
ATOM 1492 O O . GLN A 1 213 ? 15.662 -6.106 -9.361 1.00 90.62 213 GLN A O 1
ATOM 1497 N N . GLY A 1 214 ? 16.445 -4.003 -9.458 1.00 92.19 214 GLY A N 1
ATOM 1498 C CA . GLY A 1 214 ? 15.134 -3.401 -9.649 1.00 92.19 214 GLY A CA 1
ATOM 1499 C C . GLY A 1 214 ? 15.064 -1.972 -9.149 1.00 92.19 214 GLY A C 1
ATOM 1500 O O . GLY A 1 214 ? 15.832 -1.134 -9.617 1.00 92.19 214 GLY A O 1
ATOM 1501 N N . LEU A 1 215 ? 14.075 -1.690 -8.300 1.00 93.56 215 LEU A N 1
ATOM 1502 C CA . LEU A 1 215 ? 13.806 -0.338 -7.827 1.00 93.56 215 LEU A CA 1
ATOM 1503 C C . LEU A 1 215 ? 13.097 -0.320 -6.465 1.00 93.56 215 LEU A C 1
ATOM 1505 O O . LEU A 1 215 ? 12.031 -0.920 -6.313 1.00 93.56 215 LEU A O 1
ATOM 1509 N N . GLY A 1 216 ? 13.634 0.431 -5.509 1.00 93.25 216 GLY A N 1
ATOM 1510 C CA . GLY A 1 216 ? 12.928 0.842 -4.296 1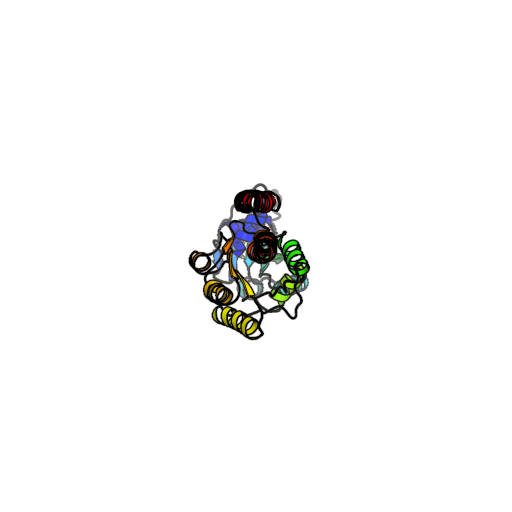.00 93.25 216 GLY A CA 1
ATOM 1511 C C . GLY A 1 216 ? 12.182 2.166 -4.502 1.00 93.25 216 GLY A C 1
ATOM 1512 O O . GLY A 1 216 ? 12.761 3.150 -4.957 1.00 93.25 216 GLY A O 1
ATOM 1513 N N . LEU A 1 217 ? 10.894 2.205 -4.163 1.00 92.75 217 LEU A N 1
ATOM 1514 C CA . LEU A 1 217 ? 10.016 3.374 -4.249 1.00 92.75 217 LEU A CA 1
ATOM 1515 C C . LEU A 1 217 ? 9.457 3.703 -2.857 1.00 92.75 217 LEU A C 1
ATOM 1517 O O . LEU A 1 217 ? 8.631 2.961 -2.328 1.00 92.75 217 LEU A O 1
ATOM 1521 N N . ALA A 1 218 ? 9.866 4.824 -2.272 1.00 91.50 218 ALA A N 1
ATOM 1522 C CA . ALA A 1 218 ? 9.325 5.280 -0.993 1.00 91.50 218 ALA A CA 1
ATOM 1523 C C . ALA A 1 218 ? 8.190 6.282 -1.197 1.00 91.50 218 ALA A C 1
ATOM 1525 O O . ALA A 1 218 ? 8.285 7.180 -2.037 1.00 91.50 218 ALA A O 1
ATOM 1526 N N . MET A 1 219 ? 7.134 6.182 -0.395 1.00 87.69 219 MET A N 1
ATOM 1527 C CA . MET A 1 219 ? 6.116 7.230 -0.317 1.00 87.69 219 MET A CA 1
ATOM 1528 C C . MET A 1 219 ? 6.693 8.463 0.393 1.00 87.69 219 MET A C 1
ATOM 1530 O O . MET A 1 219 ? 7.364 8.339 1.411 1.00 87.69 219 MET A O 1
ATOM 1534 N N . GLY A 1 220 ? 6.407 9.668 -0.100 1.00 80.44 220 GLY A N 1
ATOM 1535 C CA . GLY A 1 220 ? 6.924 10.924 0.460 1.00 80.44 220 GLY A CA 1
ATOM 1536 C C . GLY A 1 220 ? 6.333 11.298 1.822 1.00 80.44 220 GLY A C 1
ATOM 1537 O O . GLY A 1 220 ? 6.860 12.171 2.498 1.00 80.44 220 GLY A O 1
ATOM 1538 N N . SER A 1 221 ? 5.248 10.634 2.229 1.00 77.75 221 SER A N 1
ATOM 1539 C CA . SER A 1 221 ? 4.723 10.664 3.599 1.00 77.75 221 SER A CA 1
ATOM 1540 C C . SER A 1 221 ? 5.333 9.588 4.504 1.00 77.75 221 SER A C 1
ATOM 1542 O O . SER A 1 221 ? 4.897 9.449 5.643 1.00 77.75 221 SER A O 1
ATOM 1544 N N . GLY A 1 222 ? 6.241 8.768 3.972 1.00 75.94 222 GLY A N 1
ATOM 1545 C CA . GLY A 1 222 ? 6.876 7.674 4.688 1.00 75.94 222 GLY A CA 1
ATOM 1546 C C . GLY A 1 222 ? 7.965 8.146 5.647 1.00 75.94 222 GLY A C 1
ATOM 1547 O O . GLY A 1 222 ? 8.332 9.318 5.675 1.00 75.94 222 GLY A O 1
ATOM 1548 N N . ALA A 1 223 ? 8.483 7.216 6.445 1.00 81.00 223 ALA A N 1
ATOM 1549 C CA . ALA A 1 223 ? 9.564 7.501 7.383 1.00 81.00 223 ALA A CA 1
ATOM 1550 C C . ALA A 1 223 ? 10.868 7.884 6.657 1.00 81.00 223 ALA A C 1
ATOM 1552 O O . ALA A 1 223 ? 11.173 7.326 5.602 1.00 81.00 223 ALA A O 1
ATOM 1553 N N . ASP A 1 224 ? 11.685 8.749 7.266 1.00 85.19 224 ASP A N 1
ATOM 1554 C CA . ASP A 1 224 ? 12.955 9.221 6.684 1.00 85.19 224 ASP A CA 1
ATOM 1555 C C . ASP A 1 224 ? 13.875 8.064 6.256 1.00 85.19 224 ASP A C 1
ATOM 1557 O O . ASP A 1 224 ? 14.452 8.082 5.172 1.00 85.19 224 ASP A O 1
ATOM 1561 N N . VAL A 1 225 ? 13.925 6.994 7.056 1.00 83.62 225 VAL A N 1
ATOM 1562 C CA . VAL A 1 225 ? 14.712 5.784 6.760 1.00 83.62 225 VAL A CA 1
ATOM 1563 C C . VAL A 1 225 ? 14.243 5.088 5.475 1.00 83.62 225 VAL A C 1
ATOM 1565 O O . VAL A 1 225 ? 15.057 4.544 4.733 1.00 83.62 225 VAL A O 1
ATOM 1568 N N . ALA A 1 226 ? 12.939 5.099 5.187 1.00 81.31 226 ALA A N 1
ATOM 1569 C CA . ALA A 1 226 ? 12.406 4.532 3.950 1.00 81.31 226 ALA A CA 1
ATOM 1570 C C . ALA A 1 226 ? 12.759 5.411 2.741 1.00 81.31 226 ALA A C 1
ATOM 1572 O O . ALA A 1 226 ? 13.103 4.886 1.685 1.00 81.31 226 ALA A O 1
ATOM 1573 N N . ILE A 1 227 ? 12.718 6.738 2.909 1.00 82.69 227 ILE A N 1
ATOM 1574 C CA . ILE A 1 227 ? 13.081 7.711 1.871 1.00 82.69 227 ILE A CA 1
ATOM 1575 C C . ILE A 1 227 ? 14.563 7.589 1.500 1.00 82.69 227 ILE A C 1
ATOM 1577 O O . ILE A 1 227 ? 14.876 7.570 0.313 1.00 82.69 227 ILE A O 1
ATOM 1581 N N . GLU A 1 228 ? 15.459 7.460 2.482 1.00 85.19 228 GLU A N 1
ATOM 1582 C CA . GLU A 1 228 ? 16.899 7.291 2.237 1.00 85.19 228 GLU A CA 1
ATOM 1583 C C . GLU A 1 228 ? 17.250 5.942 1.594 1.00 85.19 228 GLU A C 1
ATOM 1585 O O . GLU A 1 228 ? 18.208 5.855 0.828 1.00 85.19 228 GLU A O 1
ATOM 1590 N N . ALA A 1 229 ? 16.487 4.887 1.895 1.00 84.69 229 ALA A N 1
ATOM 1591 C CA . ALA A 1 229 ? 16.725 3.549 1.359 1.00 84.69 229 ALA A CA 1
ATOM 1592 C C . ALA A 1 229 ? 16.192 3.344 -0.072 1.00 84.69 229 ALA A C 1
ATOM 1594 O O . ALA A 1 229 ? 16.545 2.352 -0.712 1.00 84.69 229 ALA A O 1
ATOM 1595 N N . ALA A 1 230 ? 15.316 4.224 -0.561 1.00 87.38 230 ALA A N 1
ATOM 1596 C CA . ALA A 1 230 ? 14.669 4.089 -1.861 1.00 87.38 230 ALA A CA 1
ATOM 1597 C C . ALA A 1 230 ? 15.424 4.816 -2.984 1.00 87.38 230 ALA A C 1
ATOM 1599 O O . ALA A 1 230 ? 15.978 5.896 -2.798 1.00 87.38 230 ALA A O 1
ATOM 1600 N N . ASP A 1 231 ? 15.357 4.264 -4.196 1.00 89.81 231 ASP A N 1
ATOM 1601 C CA . ASP A 1 231 ? 15.914 4.884 -5.403 1.00 89.81 231 ASP A CA 1
ATOM 1602 C C . ASP A 1 231 ? 15.055 6.058 -5.903 1.00 89.81 231 ASP A C 1
ATOM 1604 O O . ASP A 1 231 ? 15.548 6.978 -6.561 1.00 89.81 231 ASP A O 1
ATOM 1608 N N . ILE A 1 232 ? 13.742 6.012 -5.637 1.00 90.25 232 ILE A N 1
ATOM 1609 C CA . ILE A 1 232 ? 12.776 7.046 -6.018 1.00 90.25 232 ILE A CA 1
ATOM 1610 C C . ILE A 1 232 ? 11.852 7.364 -4.843 1.00 90.25 232 ILE A C 1
ATOM 1612 O O . ILE A 1 232 ? 11.217 6.480 -4.272 1.00 90.25 232 ILE A O 1
ATOM 1616 N N . THR A 1 233 ? 11.682 8.653 -4.559 1.00 89.69 233 THR A N 1
ATOM 1617 C CA . THR A 1 233 ? 10.673 9.147 -3.615 1.00 89.69 233 THR A CA 1
ATOM 1618 C C . THR A 1 233 ? 9.439 9.656 -4.360 1.00 89.69 233 THR A C 1
ATOM 1620 O O . THR A 1 233 ? 9.512 10.573 -5.183 1.00 89.69 233 THR A O 1
ATOM 1623 N N . LEU A 1 234 ? 8.279 9.079 -4.061 1.00 87.69 234 LEU A N 1
ATOM 1624 C CA . LEU A 1 234 ? 6.986 9.478 -4.606 1.00 87.69 234 LEU A CA 1
ATOM 1625 C C . LEU A 1 234 ? 6.392 10.590 -3.743 1.00 87.69 234 LEU A C 1
ATOM 1627 O O . LEU A 1 234 ? 5.839 10.341 -2.681 1.00 87.69 234 LEU A O 1
ATOM 1631 N N . VAL A 1 235 ? 6.476 11.837 -4.206 1.00 85.06 235 VAL A N 1
ATOM 1632 C CA . VAL A 1 235 ? 5.953 13.000 -3.457 1.00 85.06 235 VAL A CA 1
ATOM 1633 C C . VAL A 1 235 ? 4.439 12.905 -3.221 1.00 85.06 235 VAL A C 1
ATOM 1635 O O . VAL A 1 235 ? 3.923 13.402 -2.222 1.00 85.06 235 VAL A O 1
ATOM 1638 N N . ARG A 1 236 ? 3.706 12.267 -4.141 1.00 81.06 236 ARG A N 1
ATOM 1639 C CA . ARG A 1 236 ? 2.271 12.014 -3.980 1.00 81.06 236 ARG A CA 1
ATOM 1640 C C . ARG A 1 236 ? 2.044 10.771 -3.133 1.00 81.06 236 ARG A C 1
ATOM 1642 O O . ARG A 1 236 ? 2.808 9.818 -3.195 1.00 81.06 236 ARG A O 1
ATOM 1649 N N . THR A 1 237 ? 0.942 10.769 -2.391 1.00 74.88 237 THR A N 1
ATOM 1650 C CA . THR A 1 237 ? 0.561 9.642 -1.528 1.00 74.88 237 THR A CA 1
ATOM 1651 C C . THR A 1 237 ? -0.227 8.549 -2.267 1.00 74.88 237 THR A C 1
ATOM 1653 O O . THR A 1 237 ? -0.827 7.686 -1.631 1.00 74.88 237 THR A O 1
ATOM 1656 N N . ASP A 1 238 ? -0.246 8.574 -3.603 1.00 81.94 238 ASP A N 1
ATOM 1657 C CA . ASP A 1 238 ? -0.945 7.616 -4.458 1.00 81.94 238 ASP A CA 1
ATOM 1658 C C . ASP A 1 23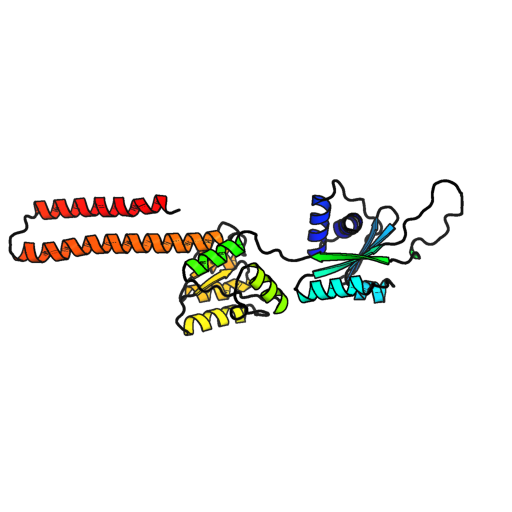8 ? 0.017 6.751 -5.291 1.00 81.94 238 ASP A C 1
ATOM 1660 O O . ASP A 1 238 ? 1.138 7.137 -5.623 1.00 81.94 238 ASP A O 1
ATOM 1664 N N . LEU A 1 239 ? -0.444 5.549 -5.654 1.00 85.25 239 LEU A N 1
ATOM 1665 C CA . LEU A 1 239 ? 0.309 4.616 -6.503 1.00 85.25 239 LEU A CA 1
ATOM 1666 C C . LEU A 1 239 ? 0.370 5.064 -7.974 1.00 85.25 239 LEU A C 1
ATOM 1668 O O . LEU A 1 239 ? 1.177 4.544 -8.748 1.00 85.25 239 LEU A O 1
ATOM 1672 N N . ASP A 1 240 ? -0.436 6.054 -8.365 1.00 88.69 240 ASP A N 1
ATOM 1673 C CA . ASP A 1 240 ? -0.429 6.624 -9.715 1.00 88.69 240 ASP A CA 1
ATOM 1674 C C . ASP A 1 240 ? 0.942 7.208 -10.073 1.00 88.69 240 ASP A C 1
ATOM 1676 O O . ASP A 1 240 ? 1.378 7.120 -11.224 1.00 88.69 240 ASP A O 1
ATOM 1680 N N . ALA A 1 241 ? 1.668 7.739 -9.085 1.00 88.19 241 ALA A N 1
ATOM 1681 C CA . ALA A 1 241 ? 3.027 8.227 -9.279 1.00 88.19 241 ALA A CA 1
ATOM 1682 C C . ALA A 1 241 ? 4.001 7.107 -9.697 1.00 88.19 241 ALA A C 1
ATOM 1684 O O . ALA A 1 241 ? 4.838 7.323 -10.577 1.00 88.19 241 ALA A O 1
ATOM 1685 N N . ALA A 1 242 ? 3.856 5.893 -9.152 1.00 90.12 242 ALA A N 1
ATOM 1686 C CA . ALA A 1 242 ? 4.655 4.737 -9.566 1.00 90.12 242 ALA A CA 1
ATOM 1687 C C . ALA A 1 242 ? 4.327 4.319 -11.011 1.00 90.12 242 ALA A C 1
ATOM 1689 O O . ALA A 1 242 ? 5.227 4.091 -11.823 1.00 90.12 242 ALA A O 1
ATOM 1690 N N . VAL A 1 243 ? 3.039 4.298 -11.373 1.00 92.38 243 VAL A N 1
ATOM 1691 C CA . VAL A 1 243 ? 2.590 4.028 -12.752 1.00 92.38 243 VAL A CA 1
ATOM 1692 C C . VAL A 1 243 ? 3.171 5.057 -13.725 1.00 92.38 243 VAL A C 1
ATOM 1694 O O . VAL A 1 243 ? 3.698 4.696 -14.784 1.00 92.38 243 VAL A O 1
ATOM 1697 N N . ALA A 1 244 ? 3.101 6.341 -13.370 1.00 90.50 244 ALA A N 1
ATOM 1698 C CA . ALA A 1 244 ? 3.649 7.429 -14.167 1.00 90.50 244 ALA A CA 1
ATOM 1699 C C . ALA A 1 244 ? 5.167 7.285 -14.343 1.00 90.50 244 ALA A C 1
ATOM 1701 O O . ALA A 1 244 ? 5.655 7.378 -15.471 1.00 90.50 244 ALA A O 1
ATOM 1702 N N . ALA A 1 245 ? 5.902 6.969 -13.273 1.00 89.44 245 ALA A N 1
ATOM 1703 C CA . ALA A 1 245 ? 7.344 6.742 -13.326 1.00 89.44 245 ALA A CA 1
ATOM 1704 C C . ALA A 1 245 ? 7.713 5.629 -14.323 1.00 89.44 245 ALA A C 1
ATOM 1706 O O . ALA A 1 245 ? 8.584 5.821 -15.177 1.00 89.44 245 ALA A O 1
ATOM 1707 N N . VAL A 1 246 ? 6.996 4.499 -14.302 1.00 91.25 246 VAL A N 1
ATOM 1708 C CA . VAL A 1 246 ? 7.204 3.401 -15.262 1.00 91.25 246 VAL A CA 1
ATOM 1709 C C . VAL A 1 246 ? 6.919 3.851 -16.699 1.00 91.25 246 VAL A C 1
ATOM 1711 O O . VAL A 1 246 ? 7.702 3.559 -17.611 1.00 91.25 246 VAL A O 1
ATOM 1714 N N . ARG A 1 247 ? 5.812 4.569 -16.934 1.00 92.00 247 ARG A N 1
ATOM 1715 C CA . ARG A 1 247 ? 5.438 5.065 -18.272 1.00 92.00 247 ARG A CA 1
ATOM 1716 C C . ARG A 1 247 ? 6.481 6.032 -18.826 1.00 92.00 247 ARG A C 1
ATOM 1718 O O . ARG A 1 247 ? 6.923 5.857 -19.966 1.00 92.00 247 ARG A O 1
ATOM 1725 N N . VAL A 1 248 ? 6.907 6.998 -18.015 1.00 91.12 248 VAL A N 1
ATOM 1726 C CA . VAL A 1 248 ? 7.945 7.972 -18.371 1.00 91.12 248 VAL A CA 1
ATOM 1727 C C . VAL A 1 248 ? 9.261 7.255 -18.654 1.00 91.12 248 VAL A C 1
ATOM 1729 O O . VAL A 1 248 ? 9.846 7.480 -19.709 1.00 91.12 248 VAL A O 1
ATOM 1732 N N . SER A 1 249 ? 9.687 6.321 -17.799 1.00 91.00 249 SER A N 1
ATOM 1733 C CA . SER A 1 249 ? 10.910 5.534 -18.009 1.00 91.00 249 SER A CA 1
ATOM 1734 C C . SER A 1 249 ? 10.899 4.790 -19.353 1.00 91.00 249 SER A C 1
ATOM 1736 O O . SER A 1 249 ? 11.824 4.923 -20.161 1.00 91.00 249 SER A O 1
ATOM 1738 N N . ARG A 1 250 ? 9.802 4.089 -19.678 1.00 91.75 250 ARG A N 1
ATOM 1739 C CA . ARG A 1 250 ? 9.654 3.386 -20.966 1.00 91.75 250 ARG A CA 1
ATOM 1740 C C . ARG A 1 250 ? 9.649 4.337 -22.164 1.00 91.75 250 ARG A C 1
ATOM 1742 O O . ARG A 1 250 ? 10.220 4.004 -23.206 1.00 91.75 250 ARG A O 1
ATOM 1749 N N . ALA A 1 251 ? 9.012 5.502 -22.046 1.00 91.00 251 ALA A N 1
ATOM 1750 C CA . ALA A 1 251 ? 9.019 6.520 -23.095 1.00 91.00 251 ALA A CA 1
ATOM 1751 C C . ALA A 1 251 ? 10.432 7.084 -23.321 1.00 91.00 251 ALA A C 1
ATOM 1753 O O . ALA A 1 251 ? 10.882 7.166 -24.466 1.00 91.00 251 ALA A O 1
ATOM 1754 N N . THR A 1 252 ? 11.159 7.379 -22.243 1.00 90.44 252 THR A N 1
ATOM 1755 C CA . THR A 1 252 ? 12.548 7.849 -22.277 1.00 90.44 252 THR A CA 1
ATOM 1756 C C . THR A 1 252 ? 13.461 6.827 -22.943 1.00 90.44 252 THR A C 1
ATOM 1758 O O . THR A 1 252 ? 14.171 7.167 -23.887 1.00 90.44 252 THR A O 1
ATOM 1761 N N . LEU A 1 253 ? 13.390 5.551 -22.548 1.00 91.81 253 LEU A N 1
ATOM 1762 C CA . LEU A 1 253 ? 14.192 4.486 -23.161 1.00 91.81 253 LEU A CA 1
ATOM 1763 C C . LEU A 1 253 ? 13.891 4.314 -24.653 1.00 91.81 253 LEU A C 1
ATOM 1765 O O . LEU A 1 253 ? 14.802 4.064 -25.443 1.00 91.81 253 LEU A O 1
ATOM 1769 N N . ARG A 1 254 ? 12.631 4.484 -25.069 1.00 91.38 254 ARG A N 1
ATOM 1770 C CA . ARG A 1 254 ? 12.257 4.457 -26.490 1.00 91.38 254 ARG A CA 1
ATOM 1771 C C . ARG A 1 254 ? 12.924 5.592 -27.267 1.00 91.38 254 ARG A C 1
ATOM 1773 O O . ARG A 1 254 ? 13.462 5.343 -28.343 1.00 91.38 254 ARG A O 1
ATOM 1780 N N . ILE A 1 255 ? 12.915 6.807 -26.721 1.00 88.81 255 ILE A N 1
ATOM 1781 C CA . ILE A 1 255 ? 13.572 7.974 -27.326 1.00 88.81 255 ILE A CA 1
ATOM 1782 C C . ILE A 1 255 ? 15.091 7.772 -27.376 1.00 88.81 255 ILE A C 1
ATOM 1784 O O . ILE A 1 255 ? 15.692 8.000 -28.422 1.00 88.81 255 ILE A O 1
ATOM 1788 N N . ILE A 1 256 ? 15.708 7.274 -26.300 1.00 88.88 256 ILE A N 1
ATOM 1789 C CA . ILE A 1 256 ? 17.146 6.968 -26.263 1.00 88.88 256 ILE A CA 1
ATOM 1790 C C . ILE A 1 256 ? 17.508 5.954 -27.353 1.00 88.88 256 ILE A C 1
ATOM 1792 O O . ILE A 1 256 ? 18.436 6.192 -28.121 1.00 88.88 256 ILE A O 1
ATOM 1796 N N . ARG A 1 257 ? 16.747 4.857 -27.484 1.00 90.75 257 ARG A N 1
ATOM 1797 C CA . ARG A 1 257 ? 16.967 3.850 -28.538 1.00 90.75 257 ARG A CA 1
ATOM 1798 C C . ARG A 1 257 ? 16.840 4.443 -29.942 1.00 90.75 257 ARG A C 1
ATOM 1800 O O . ARG A 1 257 ? 17.653 4.122 -30.799 1.00 90.75 257 ARG A O 1
ATOM 1807 N N . GLN A 1 258 ? 15.864 5.323 -30.175 1.00 88.19 258 GLN A N 1
ATOM 1808 C CA . GLN A 1 258 ? 15.714 6.027 -31.455 1.00 88.19 258 GLN A CA 1
ATOM 1809 C C . GLN A 1 258 ? 16.903 6.947 -31.744 1.00 88.19 258 GLN A C 1
ATOM 1811 O O . GLN A 1 258 ? 17.433 6.935 -32.851 1.00 88.19 258 GLN A O 1
ATOM 1816 N N . ASN A 1 259 ? 17.339 7.723 -30.753 1.00 85.38 259 ASN A N 1
ATOM 1817 C CA . ASN A 1 259 ? 18.464 8.642 -30.900 1.00 85.38 259 ASN A CA 1
ATOM 1818 C C . ASN A 1 259 ? 19.765 7.877 -31.183 1.00 85.38 259 ASN A C 1
ATOM 1820 O O . ASN A 1 259 ? 20.499 8.242 -32.099 1.00 85.38 259 ASN A O 1
ATOM 1824 N N . LEU A 1 260 ? 20.018 6.782 -30.456 1.00 87.00 260 LEU A N 1
ATOM 1825 C CA . LEU A 1 260 ? 21.166 5.908 -30.702 1.00 87.00 260 LEU A CA 1
ATOM 1826 C C . LEU A 1 260 ? 21.098 5.259 -32.085 1.00 87.00 260 LEU A C 1
ATOM 1828 O O . LEU A 1 260 ? 22.103 5.238 -32.789 1.00 87.00 260 LEU A O 1
ATOM 1832 N N . PHE A 1 261 ? 19.923 4.782 -32.506 1.00 87.75 261 PHE A N 1
ATOM 1833 C CA . PHE A 1 261 ? 19.744 4.223 -33.845 1.00 87.75 261 PHE A CA 1
ATOM 1834 C C . PHE A 1 261 ? 20.159 5.223 -34.929 1.00 87.75 261 PHE A C 1
ATOM 1836 O O . PHE A 1 261 ? 20.961 4.877 -35.791 1.00 87.75 261 PHE A O 1
ATOM 1843 N N . TRP A 1 262 ? 19.685 6.471 -34.862 1.00 82.25 262 TRP A N 1
ATOM 1844 C CA . TRP A 1 262 ? 20.052 7.498 -35.842 1.00 82.25 262 TRP A CA 1
ATOM 1845 C C . TRP A 1 262 ? 21.532 7.877 -35.783 1.00 82.25 262 TRP A C 1
ATOM 1847 O O . TRP A 1 262 ? 22.162 8.032 -36.831 1.00 82.25 262 TRP A O 1
ATOM 1857 N N . ALA A 1 263 ? 22.103 7.968 -34.579 1.00 79.44 263 ALA A N 1
ATOM 1858 C CA . ALA A 1 263 ? 23.524 8.243 -34.398 1.00 79.44 263 ALA A CA 1
ATOM 1859 C C . ALA A 1 263 ? 24.403 7.156 -35.042 1.00 79.44 263 ALA A C 1
ATOM 1861 O O . ALA A 1 263 ? 25.366 7.471 -35.743 1.00 79.44 263 ALA A O 1
ATOM 1862 N N . PHE A 1 264 ? 24.056 5.877 -34.864 1.00 83.88 264 PHE A N 1
ATOM 1863 C CA . PHE A 1 264 ? 24.804 4.769 -35.456 1.00 83.88 264 PHE A CA 1
ATOM 1864 C C . PHE A 1 264 ? 24.526 4.581 -36.946 1.00 83.88 264 PHE A C 1
ATOM 1866 O O . PHE A 1 264 ? 25.471 4.356 -37.696 1.00 83.88 264 PHE A O 1
ATOM 187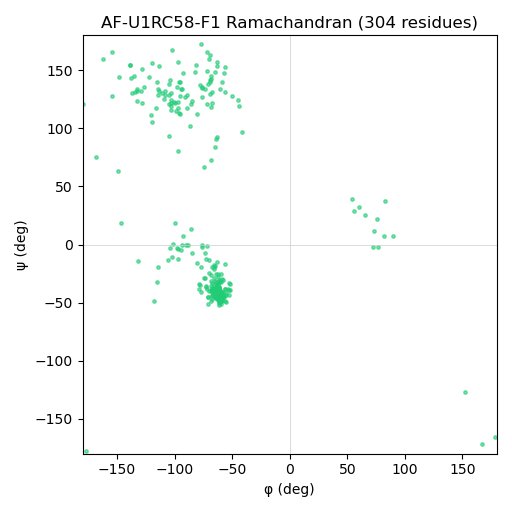3 N N . ALA A 1 265 ? 23.275 4.699 -37.397 1.00 84.31 265 ALA A N 1
ATOM 1874 C CA . ALA A 1 265 ? 22.906 4.504 -38.800 1.00 84.31 265 ALA A CA 1
ATOM 1875 C C . ALA A 1 265 ? 23.679 5.450 -39.727 1.00 84.31 265 ALA A C 1
ATOM 1877 O O . ALA A 1 265 ? 24.194 5.024 -40.761 1.00 84.31 265 ALA A O 1
ATOM 1878 N N . TYR A 1 266 ? 23.826 6.715 -39.320 1.00 80.50 266 TYR A N 1
ATOM 1879 C CA . TYR A 1 266 ? 24.644 7.679 -40.047 1.00 80.50 266 TYR A CA 1
ATOM 1880 C C . TYR A 1 266 ? 26.113 7.242 -40.122 1.00 80.50 266 TYR A C 1
ATOM 1882 O O . TYR A 1 266 ? 26.674 7.193 -41.213 1.00 80.50 266 TYR A O 1
ATOM 1890 N N . ASN A 1 267 ? 26.725 6.874 -38.992 1.00 82.62 267 ASN A N 1
ATOM 1891 C CA . ASN A 1 267 ? 28.130 6.455 -38.958 1.00 82.62 267 ASN A CA 1
ATOM 1892 C C . ASN A 1 267 ? 28.376 5.196 -39.804 1.00 82.62 267 ASN A C 1
ATOM 1894 O O . ASN A 1 267 ? 29.342 5.141 -40.562 1.00 82.62 267 ASN A O 1
ATOM 1898 N N . VAL A 1 268 ? 27.475 4.213 -39.724 1.00 89.94 268 VAL A N 1
ATOM 1899 C CA . VAL A 1 268 ? 27.539 2.976 -40.516 1.00 89.94 268 VAL A CA 1
ATOM 1900 C C . VAL A 1 268 ? 27.464 3.267 -42.017 1.00 89.94 268 VAL A C 1
ATOM 1902 O O . VAL A 1 268 ? 28.160 2.611 -42.784 1.00 89.94 268 VAL A O 1
ATOM 1905 N N . ALA A 1 269 ? 26.674 4.255 -42.450 1.00 86.31 269 ALA A N 1
ATOM 1906 C CA . ALA A 1 269 ? 26.596 4.654 -43.857 1.00 86.31 269 ALA A CA 1
ATOM 1907 C C . ALA A 1 269 ? 27.779 5.538 -44.302 1.00 86.31 269 ALA A C 1
ATOM 1909 O O . ALA A 1 269 ? 28.284 5.396 -45.417 1.00 86.31 269 ALA A O 1
ATOM 1910 N N . ALA A 1 270 ? 28.234 6.447 -43.438 1.00 83.44 270 ALA A N 1
ATOM 1911 C CA . ALA A 1 270 ? 29.271 7.422 -43.755 1.00 83.44 270 ALA A CA 1
ATOM 1912 C C . ALA A 1 270 ? 30.671 6.796 -43.850 1.00 83.44 270 ALA A C 1
ATOM 1914 O O . ALA A 1 270 ? 31.453 7.209 -44.702 1.00 83.44 270 ALA A O 1
ATOM 1915 N N . ILE A 1 271 ? 30.990 5.790 -43.024 1.00 87.38 271 ILE A N 1
ATOM 1916 C CA . ILE A 1 271 ? 32.318 5.152 -43.007 1.00 87.38 271 ILE A CA 1
ATOM 1917 C C . ILE A 1 271 ? 32.662 4.482 -44.354 1.00 87.38 271 ILE A C 1
ATOM 1919 O O . ILE A 1 271 ? 33.714 4.809 -44.906 1.00 87.38 271 ILE A O 1
ATOM 1923 N N . PRO A 1 272 ? 31.816 3.611 -44.947 1.00 89.19 272 PRO A N 1
ATOM 1924 C CA . PRO A 1 272 ? 32.081 3.038 -46.269 1.00 89.19 272 PRO A CA 1
ATOM 1925 C C . PRO A 1 272 ? 32.172 4.099 -47.367 1.00 89.19 272 PRO A C 1
ATOM 1927 O O . PRO A 1 272 ? 33.022 4.004 -48.250 1.00 89.19 272 PRO A O 1
ATOM 1930 N N . LEU A 1 273 ? 31.328 5.134 -47.300 1.00 86.19 273 LEU A N 1
ATOM 1931 C CA . LEU A 1 273 ? 31.318 6.211 -48.289 1.00 86.19 273 LEU A CA 1
ATOM 1932 C C . LEU A 1 273 ? 32.600 7.058 -48.224 1.00 86.19 273 LEU A C 1
ATOM 1934 O O . LEU A 1 273 ? 33.144 7.442 -49.259 1.00 86.19 273 LEU A O 1
ATOM 1938 N N . ALA A 1 274 ? 33.114 7.303 -47.017 1.00 85.69 274 ALA A N 1
ATOM 1939 C CA . ALA A 1 274 ? 34.401 7.951 -46.796 1.00 85.69 274 ALA A CA 1
ATOM 1940 C C . ALA A 1 274 ? 35.568 7.070 -47.257 1.00 85.69 274 ALA A C 1
ATOM 1942 O O . ALA A 1 274 ? 36.467 7.564 -47.933 1.00 85.69 274 ALA A O 1
ATOM 1943 N N . ALA A 1 275 ? 35.532 5.768 -46.957 1.00 87.62 275 ALA A N 1
ATOM 1944 C CA . ALA A 1 275 ? 36.543 4.812 -47.408 1.00 87.62 275 ALA A CA 1
ATOM 1945 C C . ALA A 1 275 ? 36.602 4.702 -48.944 1.00 87.62 275 ALA A C 1
ATOM 1947 O O . ALA A 1 275 ? 37.680 4.549 -49.508 1.00 87.62 275 ALA A O 1
ATOM 1948 N N . ALA A 1 276 ? 35.460 4.847 -49.623 1.00 89.75 276 ALA A N 1
ATOM 1949 C CA . ALA A 1 276 ? 35.370 4.919 -51.081 1.00 89.75 276 ALA A CA 1
ATOM 1950 C C . ALA A 1 276 ? 35.794 6.284 -51.670 1.00 89.75 276 ALA A C 1
ATOM 1952 O O . ALA A 1 276 ? 35.774 6.454 -52.886 1.00 89.75 276 ALA A O 1
ATOM 1953 N N . GLY A 1 277 ? 36.148 7.271 -50.835 1.00 86.50 277 GLY A N 1
ATOM 1954 C CA . GLY A 1 277 ? 36.535 8.621 -51.263 1.00 86.50 277 GLY A CA 1
ATOM 1955 C C . GLY A 1 277 ? 35.375 9.495 -51.756 1.00 86.50 277 GLY A C 1
ATOM 1956 O O . GLY A 1 277 ? 35.603 10.555 -52.332 1.00 86.50 277 GLY A O 1
ATOM 1957 N N . LEU A 1 278 ? 34.129 9.067 -51.538 1.00 83.50 278 LEU A N 1
ATOM 1958 C CA . LEU A 1 278 ? 32.919 9.712 -52.061 1.00 83.50 278 LEU A CA 1
ATOM 1959 C C . LEU A 1 278 ? 32.281 10.698 -51.067 1.00 83.50 278 LEU A C 1
ATOM 1961 O O . LEU A 1 278 ? 31.306 11.370 -51.404 1.00 83.50 278 LEU A O 1
ATOM 1965 N N . LEU A 1 279 ? 32.801 10.790 -49.838 1.00 79.31 279 LEU A N 1
ATOM 1966 C CA . LEU A 1 279 ? 32.246 11.644 -48.789 1.00 79.31 279 LEU A CA 1
ATOM 1967 C C . LEU A 1 279 ? 33.016 12.968 -48.673 1.00 79.31 279 LEU A C 1
ATOM 1969 O O . LEU A 1 279 ? 34.174 13.001 -48.264 1.00 79.31 279 LEU A O 1
ATOM 1973 N N . ASN A 1 280 ? 32.342 14.080 -48.971 1.00 83.19 280 ASN A N 1
ATOM 1974 C CA . ASN A 1 280 ? 32.879 15.421 -48.743 1.00 83.19 280 ASN A CA 1
ATOM 1975 C C . ASN A 1 280 ? 32.801 15.785 -47.238 1.00 83.19 280 ASN A C 1
ATOM 1977 O O . ASN A 1 280 ? 31.700 15.740 -46.675 1.00 83.19 280 ASN A O 1
ATOM 1981 N N . PRO A 1 281 ? 33.908 16.211 -46.592 1.00 80.62 281 PRO A N 1
ATOM 1982 C CA . PRO A 1 281 ? 33.930 16.605 -45.178 1.00 80.62 281 PRO A CA 1
ATOM 1983 C C . PRO A 1 281 ? 32.877 17.653 -44.784 1.00 80.62 281 PRO A C 1
ATOM 1985 O O . PRO A 1 281 ? 32.338 17.598 -43.680 1.00 80.62 281 PRO A O 1
ATOM 1988 N N . MET A 1 282 ? 32.524 18.572 -45.689 1.00 83.69 282 MET A N 1
ATOM 1989 C CA . MET A 1 282 ? 31.487 19.584 -45.444 1.00 83.69 282 MET A CA 1
ATOM 1990 C C . MET A 1 282 ? 30.088 18.967 -45.332 1.00 83.69 282 MET A C 1
ATOM 1992 O O . MET A 1 282 ? 29.306 19.354 -44.466 1.00 83.69 282 MET A O 1
ATOM 1996 N N . ILE A 1 283 ? 29.780 17.979 -46.181 1.00 79.25 283 ILE A N 1
ATOM 1997 C CA . ILE A 1 283 ? 28.497 17.259 -46.154 1.00 79.25 283 ILE A CA 1
ATOM 1998 C C . ILE A 1 283 ? 28.409 16.419 -44.877 1.00 79.25 283 ILE A C 1
ATOM 2000 O O . ILE A 1 283 ? 27.367 16.395 -44.223 1.00 79.25 283 ILE A O 1
ATOM 2004 N N . ALA A 1 284 ? 29.520 15.795 -44.481 1.00 77.19 284 ALA A N 1
ATOM 2005 C CA . ALA A 1 284 ? 29.595 15.032 -43.243 1.00 77.19 284 ALA A CA 1
ATOM 2006 C C . ALA A 1 284 ? 29.371 15.912 -41.996 1.00 77.19 284 ALA A C 1
ATOM 2008 O O . ALA A 1 284 ? 28.620 15.539 -41.093 1.00 77.19 284 ALA A O 1
ATOM 2009 N N . GLY A 1 285 ? 29.970 17.108 -41.965 1.00 80.19 285 GLY A N 1
ATOM 2010 C CA . GLY A 1 285 ? 29.764 18.084 -40.891 1.00 80.19 285 GLY A CA 1
ATOM 2011 C C . GLY A 1 285 ? 28.322 18.599 -40.817 1.00 80.19 285 GLY A C 1
ATOM 2012 O O . GLY A 1 285 ? 27.743 18.666 -39.732 1.00 80.19 285 GLY A O 1
ATOM 2013 N N . ALA A 1 286 ? 27.702 18.895 -41.964 1.00 81.06 286 ALA A N 1
ATOM 2014 C CA . ALA A 1 286 ? 26.304 19.326 -42.024 1.00 81.06 286 ALA A CA 1
ATOM 2015 C C . ALA A 1 286 ? 25.333 18.233 -41.539 1.00 81.06 286 ALA A C 1
ATOM 2017 O O . ALA A 1 286 ? 24.416 18.516 -40.766 1.00 81.06 286 ALA A O 1
ATOM 2018 N N . ALA A 1 287 ? 25.560 16.977 -41.934 1.00 76.06 287 ALA A N 1
ATOM 2019 C CA . ALA A 1 287 ? 24.760 15.842 -41.481 1.00 76.06 287 ALA A CA 1
ATOM 2020 C C . ALA A 1 287 ? 24.892 15.602 -39.965 1.00 76.06 287 ALA A C 1
ATOM 2022 O O . ALA A 1 287 ? 23.897 15.319 -39.295 1.00 76.06 287 ALA A O 1
ATOM 2023 N N . MET A 1 288 ? 26.090 15.789 -39.400 1.00 80.88 288 MET A N 1
ATOM 2024 C CA . MET A 1 288 ? 26.318 15.697 -37.954 1.00 80.88 288 MET A CA 1
ATOM 2025 C C . MET A 1 288 ? 25.543 16.779 -37.183 1.00 80.88 288 MET A C 1
ATOM 2027 O O . MET A 1 288 ? 24.881 16.473 -36.191 1.00 80.88 288 MET A O 1
ATOM 2031 N N . ALA A 1 289 ? 25.555 18.026 -37.663 1.00 80.69 289 ALA A N 1
ATOM 2032 C CA . ALA A 1 289 ? 24.781 19.109 -37.057 1.00 80.69 289 ALA A CA 1
ATOM 2033 C C . ALA A 1 289 ? 23.262 18.861 -37.145 1.00 80.69 289 ALA A C 1
ATOM 2035 O O . ALA A 1 289 ? 22.544 19.050 -36.161 1.00 80.69 289 ALA A O 1
ATOM 2036 N N . ALA A 1 290 ? 22.773 18.374 -38.291 1.00 79.38 290 ALA A N 1
ATOM 2037 C CA . ALA A 1 290 ? 21.367 18.016 -38.474 1.00 79.38 290 ALA A CA 1
ATOM 2038 C C . ALA A 1 290 ? 20.928 16.874 -37.537 1.00 79.38 290 ALA A C 1
ATOM 2040 O O . ALA A 1 290 ? 19.836 16.931 -36.968 1.00 79.38 290 ALA A O 1
ATOM 2041 N N . SER A 1 291 ? 21.790 15.877 -37.310 1.00 75.94 291 SER A N 1
ATOM 2042 C CA . SER A 1 291 ? 21.538 14.783 -36.363 1.00 75.94 291 SER A CA 1
ATOM 2043 C C . SER A 1 291 ? 21.328 15.295 -34.934 1.00 75.94 291 SER A C 1
ATOM 2045 O O . SER A 1 291 ? 20.351 14.924 -34.285 1.00 75.94 291 SER A O 1
ATOM 2047 N N . SER A 1 292 ? 22.158 16.235 -34.469 1.00 79.06 292 SER A N 1
ATOM 2048 C CA . SER A 1 292 ? 21.993 16.866 -33.151 1.00 79.06 292 SER A CA 1
ATOM 2049 C C . SER A 1 292 ? 20.649 17.583 -33.013 1.00 79.06 292 SER A C 1
ATOM 2051 O O . SER A 1 292 ? 19.973 17.434 -31.995 1.00 79.06 292 SER A O 1
ATOM 2053 N N . VAL A 1 293 ? 20.210 18.305 -34.051 1.00 82.75 293 VAL A N 1
ATOM 2054 C CA . VAL A 1 293 ? 18.892 18.961 -34.059 1.00 82.75 293 VAL A CA 1
ATOM 2055 C C . VAL A 1 293 ? 17.769 17.924 -33.986 1.00 82.75 293 VAL A C 1
ATOM 2057 O O . VAL A 1 293 ? 16.837 18.096 -33.201 1.00 82.75 293 VAL A O 1
ATOM 2060 N N . ILE A 1 294 ? 17.860 16.821 -34.735 1.00 79.88 294 ILE A N 1
ATOM 2061 C CA . ILE A 1 294 ? 16.863 15.739 -34.710 1.00 79.88 294 ILE A CA 1
ATOM 2062 C C . ILE A 1 294 ? 16.802 15.084 -33.327 1.00 79.88 294 ILE A C 1
ATOM 2064 O O . ILE A 1 294 ? 15.713 14.915 -32.783 1.00 79.88 294 ILE A O 1
ATOM 2068 N N . VAL A 1 295 ? 17.951 14.763 -32.730 1.00 80.44 295 VAL A N 1
ATOM 2069 C CA . VAL A 1 295 ? 18.058 14.144 -31.400 1.00 80.44 295 VAL A CA 1
ATOM 2070 C C . VAL A 1 295 ? 17.475 15.052 -30.317 1.00 80.44 295 VAL A C 1
ATOM 2072 O O . VAL A 1 295 ? 16.667 14.596 -29.501 1.00 80.44 295 VAL A O 1
ATOM 2075 N N . VAL A 1 296 ? 17.822 16.342 -30.318 1.00 83.25 296 VAL A N 1
ATOM 2076 C CA . VAL A 1 296 ? 17.269 17.328 -29.376 1.00 83.25 296 VAL A CA 1
ATOM 2077 C C . VAL A 1 296 ? 15.758 17.464 -29.574 1.00 83.25 296 VAL A C 1
ATOM 2079 O O . VAL A 1 296 ? 14.998 17.367 -28.611 1.00 83.25 296 VAL A O 1
ATOM 2082 N N . THR A 1 297 ? 15.296 17.596 -30.819 1.00 83.38 297 THR A N 1
ATOM 2083 C CA . THR A 1 297 ? 13.862 17.715 -31.135 1.00 83.38 297 THR A CA 1
ATOM 2084 C C . THR A 1 297 ? 13.081 16.467 -30.721 1.00 83.38 297 THR A C 1
ATOM 2086 O O . THR A 1 297 ? 11.997 16.572 -30.145 1.00 83.38 297 THR A O 1
ATOM 2089 N N . ASN A 1 298 ? 13.634 15.273 -30.950 1.00 80.94 298 ASN A N 1
ATOM 2090 C CA . ASN A 1 298 ? 13.019 14.015 -30.538 1.00 80.94 298 ASN A CA 1
ATOM 2091 C C . ASN A 1 298 ? 12.962 13.896 -29.009 1.00 80.94 298 ASN A C 1
ATOM 2093 O O . ASN A 1 298 ? 11.948 13.466 -28.465 1.00 80.94 298 ASN A O 1
ATOM 2097 N N . SER A 1 299 ? 14.000 14.358 -28.309 1.00 79.62 299 SER A N 1
ATOM 2098 C CA . SER A 1 299 ? 14.054 14.367 -26.841 1.00 79.62 299 SER A CA 1
ATOM 2099 C C . SER A 1 299 ? 13.016 15.309 -26.224 1.00 79.62 299 SER A C 1
ATOM 2101 O O . SER A 1 299 ? 12.389 14.970 -25.221 1.00 79.62 299 SER A O 1
ATOM 2103 N N . LEU A 1 300 ? 12.729 16.445 -26.869 1.00 83.38 300 LEU A N 1
ATOM 2104 C CA . LEU A 1 300 ? 11.688 17.381 -26.429 1.00 83.38 300 LEU A CA 1
ATOM 2105 C C . LEU A 1 300 ? 10.267 16.799 -26.486 1.00 83.38 300 LEU A C 1
ATOM 2107 O O . LEU A 1 300 ? 9.381 17.301 -25.791 1.00 83.38 300 LEU A O 1
ATOM 2111 N N . ARG A 1 301 ? 10.030 15.719 -27.245 1.00 79.12 301 ARG A N 1
ATOM 2112 C CA . ARG A 1 301 ? 8.727 15.026 -27.263 1.00 79.12 301 ARG A CA 1
ATOM 2113 C C . ARG A 1 301 ? 8.363 14.443 -25.899 1.00 79.12 301 ARG A C 1
ATOM 2115 O O . ARG A 1 301 ? 7.177 14.324 -25.605 1.00 79.12 301 ARG A O 1
ATOM 2122 N N . LEU A 1 302 ? 9.355 14.149 -25.057 1.00 77.81 302 LEU A N 1
ATOM 2123 C CA . LEU A 1 302 ? 9.137 13.648 -23.702 1.00 77.81 302 LEU A CA 1
ATOM 2124 C C . LEU A 1 302 ? 8.418 14.674 -22.807 1.00 77.81 302 LEU A C 1
ATOM 2126 O O . LEU A 1 302 ? 7.671 14.276 -21.921 1.00 77.81 302 LEU A O 1
ATOM 2130 N N . ARG A 1 303 ? 8.529 15.984 -23.092 1.00 74.44 303 ARG A N 1
ATOM 2131 C CA . ARG A 1 303 ? 7.790 17.035 -22.356 1.00 74.44 303 ARG A CA 1
ATOM 2132 C C . ARG A 1 303 ? 6.267 16.927 -22.499 1.00 74.44 303 ARG A C 1
ATOM 2134 O O . ARG A 1 303 ? 5.558 17.579 -21.749 1.00 74.44 303 ARG A O 1
ATOM 2141 N N . ARG A 1 304 ? 5.769 16.151 -23.469 1.00 66.31 304 ARG A N 1
ATOM 2142 C CA . ARG A 1 304 ? 4.333 15.914 -23.699 1.00 66.31 304 ARG A CA 1
ATOM 2143 C C . ARG A 1 304 ? 3.847 14.560 -23.166 1.00 66.31 304 ARG A C 1
ATOM 2145 O O . ARG A 1 304 ? 2.695 14.219 -23.393 1.00 66.31 304 ARG A O 1
ATOM 2152 N N . ALA A 1 305 ? 4.733 13.761 -22.568 1.00 58.06 305 ALA A N 1
ATOM 2153 C CA . ALA A 1 305 ? 4.433 12.406 -22.100 1.00 58.06 305 ALA A CA 1
ATOM 2154 C C . ALA A 1 305 ? 4.100 12.329 -20.597 1.00 58.06 305 ALA A C 1
ATOM 2156 O O . ALA A 1 305 ? 3.800 11.236 -20.116 1.00 58.06 305 ALA A O 1
ATOM 2157 N N . GLY A 1 306 ? 4.203 13.456 -19.882 1.00 50.03 306 GLY A N 1
ATOM 2158 C CA . GLY A 1 306 ? 3.776 13.611 -18.489 1.00 50.03 306 GLY A CA 1
ATOM 2159 C C . GLY A 1 306 ? 2.350 14.121 -18.387 1.00 50.03 306 GLY A C 1
ATOM 2160 O O . GLY A 1 306 ? 1.939 14.869 -19.305 1.00 50.03 306 GLY A O 1
#

Secondary structure (DSSP, 8-state):
-HHHHHHHHTT--SHHHHHHHHHHHHH-S-PPPEEEEEEETTTEEEEEETTEEEEEE-HHHHHHTT-----HHHHHHHHHHHHTT-EEEEEEEPPP----S-----S-S-GGGSPPEEEEEEEE-PPPPTTHHHHHHHHHHTT----EE-SS-HHHHHHHHHHHT--GGGEE-S--HHHHHHHHHHHHHTT--EEEEE-SGGGHHHHHHHHHTEEEEEETTS-HHHHHH-SEEESSSSTHHHHHHHHHHHHHHHHHHHHHHHHHHHHHHHHHHHHTT---HHHHHHHHHHHHHHHHHHHHGGGG--

Radius of gyration: 31.05 Å; Cα contacts (8 Å, |Δi|>4): 480; chains: 1; bounding box: 81×36×97 Å